Protein AF-A0A1F5VE93-F1 (afdb_monomer)

Radius of gyration: 21.53 Å; Cα contacts (8 Å, |Δi|>4): 284; chains: 1; bounding box: 57×44×55 Å

Nearest PDB structures (foldseek):
  3vdp-assembly2_C  TM=7.267E-01  e=1.144E-17  Caldanaerobacter subterraneus subsp. tengcongensis MB4
  4o6o-assembly1_B  TM=8.632E-01  e=2.784E-15  Caldanaerobacter subterraneus subsp. tengcongensis MB4
  1vdd-assembly1_A  TM=7.487E-01  e=2.450E-15  Deinococcus radiodurans
  4o6p-assembly1_C  TM=7.633E-01  e=3.373E-15  Caldanaerobacter subterraneus subsp. tengcongensis MB4
  3ve5-assembly1_A  TM=7.338E-01  e=9.894E-11  Caldanaerobacter subterraneus subsp. tengcongensis MB4

Solvent-accessible surface area (backbone atoms only — not comparable to full-atom values): 13846 Å² total; per-residue (Å²): 142,79,57,68,67,58,53,57,55,28,58,60,43,38,71,41,90,92,31,47,74,69,51,22,51,51,50,57,59,55,57,68,77,49,54,71,69,54,53,52,50,51,52,53,53,63,75,45,38,76,77,41,40,47,54,16,81,85,27,48,44,72,45,49,48,50,59,94,89,56,98,70,35,61,47,68,42,62,87,59,98,59,99,60,67,67,79,41,54,36,40,70,63,75,39,56,86,35,99,45,40,59,36,29,39,37,36,27,30,36,64,67,57,51,53,55,48,56,74,67,64,82,63,57,49,32,60,33,38,37,72,46,60,49,57,91,84,55,89,85,49,66,30,58,57,43,52,51,49,51,50,51,57,58,62,67,53,68,92,81,64,103,78,62,97,57,78,67,79,56,57,59,44,33,41,35,44,50,54,58,96,42,77,43,24,49,50,35,50,54,50,48,50,63,68,44,44,64,52,25,69,75,68,66,30,45,77,46,65,66,87,58,48,80,62,90,95,59,64,74,89,78,55,52,72,68,41,52,50,37,35,63,76,66,57,129

Foldseek 3Di:
DDDVVLVVQLVVQCPDPPQDSVNSSVVVVVVVVDDPVVVVVVVVCVVCVPVFWDAAPQQRAIDTADDVPDPDDWDQDDPPPDPDDHRGTHGLQLDLPHPADQLEEEEEADNVVVVVVVVVVPHRHHYHYLVHFDDPPDPDRSSVVSLVSNVVSLVVLDDDDPPDPRSNRHRHQEYEYEFDPDPRRVVRLVVSCVVCVVVCVPVVRHYYYPQAEDDPPDDPVPDDPVRHVSCVVPPD

pLDDT: mean 83.33, std 16.44, range [35.28, 97.88]

Mean predicted aligned error: 8.93 Å

Secondary structure (DSSP, 8-state):
---HHHHHHHHHHHTSTT--HHHHHHHHHHHHSS-HHHHHHHHHHHHTHHHHEEE-TTT--EEEPPPTTSS-S-EEPPSSS-SSPTT-EE-TTTSTT-SSEEEEEEEES-HHHHHHHHHHT---EEEEE-SSPPPTT-SS-HHHHHHHHHHHHHHH---S-TT---TT-PPP-EEEEE--SSHHHHHHHHHHHHHHHHHHHHHT-EEEE----PPTT--GGG--HHHHHHHHHT--

Structure (mmCIF, N/CA/C/O backbone):
data_AF-A0A1F5VE93-F1
#
_entry.id   AF-A0A1F5VE93-F1
#
loop_
_atom_site.group_PDB
_atom_site.id
_atom_site.type_symbol
_atom_site.label_atom_id
_atom_site.label_alt_id
_atom_site.label_comp_id
_atom_site.label_asym_id
_atom_site.label_entity_id
_atom_site.label_seq_id
_atom_site.pdbx_PDB_ins_code
_atom_site.Cartn_x
_atom_site.Cartn_y
_atom_site.Cartn_z
_atom_site.occupancy
_atom_site.B_iso_or_equiv
_atom_site.auth_seq_id
_atom_site.auth_comp_id
_atom_site.auth_asym_id
_atom_site.auth_atom_id
_atom_site.pdbx_PDB_model_num
ATOM 1 N N . MET A 1 1 ? -24.899 24.820 17.164 1.00 48.38 1 MET A N 1
ATOM 2 C CA . MET A 1 1 ? -24.540 23.651 17.995 1.00 48.38 1 MET A CA 1
ATOM 3 C C . MET A 1 1 ? -23.178 23.146 17.541 1.00 48.38 1 MET A C 1
ATOM 5 O O . MET A 1 1 ? -23.112 22.360 16.611 1.00 48.38 1 MET A O 1
ATOM 9 N N . SER A 1 2 ? -22.093 23.650 18.122 1.00 55.50 2 SER A N 1
ATOM 10 C CA . SER A 1 2 ? -20.742 23.131 17.879 1.00 55.50 2 SER A CA 1
ATOM 11 C C . SER A 1 2 ? -20.046 23.036 19.228 1.00 55.50 2 SER A C 1
ATOM 13 O O . SER A 1 2 ? -19.401 23.986 19.670 1.00 55.50 2 SER A O 1
ATOM 15 N N . SER A 1 3 ? -20.267 21.933 19.944 1.00 71.25 3 SER A N 1
ATOM 16 C CA . SER A 1 3 ? -19.394 21.620 21.073 1.00 71.25 3 SER A CA 1
ATOM 17 C C . SER A 1 3 ? -17.978 21.433 20.524 1.00 71.25 3 SER A C 1
ATOM 19 O O . SER A 1 3 ? -17.814 20.833 19.459 1.00 71.25 3 SER A O 1
ATOM 21 N N . SER A 1 4 ? -16.963 21.954 21.220 1.00 85.12 4 SER A N 1
ATOM 22 C CA . SER A 1 4 ? -15.551 21.741 20.855 1.00 85.12 4 SER A CA 1
ATOM 23 C C . SER A 1 4 ? -15.267 20.253 20.638 1.00 85.12 4 SER A C 1
ATOM 25 O O . SER A 1 4 ? -14.752 19.869 19.597 1.00 85.12 4 SER A O 1
ATOM 27 N N . PHE A 1 5 ? -15.799 19.413 21.531 1.00 90.75 5 PHE A N 1
ATOM 28 C CA . PHE A 1 5 ? -15.725 17.956 21.453 1.00 90.75 5 PHE A CA 1
ATOM 29 C C . PHE A 1 5 ? -16.149 17.365 20.098 1.00 90.75 5 PHE A C 1
ATOM 31 O O . PHE A 1 5 ? -15.480 16.475 19.577 1.00 90.75 5 PHE A O 1
ATOM 38 N N . PHE A 1 6 ? -17.261 17.834 19.517 1.00 92.50 6 PHE A N 1
ATOM 39 C CA . PHE A 1 6 ? -17.747 17.292 18.246 1.00 92.50 6 PHE A CA 1
ATOM 40 C C . PHE A 1 6 ? -16.775 17.600 17.106 1.00 92.50 6 PHE A C 1
ATOM 42 O O . PHE A 1 6 ? -16.500 16.731 16.281 1.00 92.50 6 PHE A O 1
ATOM 49 N N . ASN A 1 7 ? -16.254 18.826 17.066 1.00 92.56 7 ASN A N 1
ATOM 50 C CA . ASN A 1 7 ? -15.315 19.239 16.030 1.00 92.56 7 ASN A CA 1
ATOM 51 C C . ASN A 1 7 ? -13.971 18.517 16.184 1.00 92.56 7 ASN A C 1
ATOM 53 O O . ASN A 1 7 ? -13.467 18.000 15.192 1.00 92.56 7 ASN A O 1
ATOM 57 N N . ASP A 1 8 ? -13.464 18.378 17.410 1.00 94.25 8 ASP A N 1
ATOM 58 C CA . ASP A 1 8 ? -12.202 17.681 17.681 1.00 94.25 8 ASP A CA 1
ATOM 59 C C . ASP A 1 8 ? -12.269 16.210 17.232 1.00 94.25 8 ASP A C 1
ATOM 61 O O . ASP A 1 8 ? -11.394 15.717 16.515 1.00 94.25 8 ASP A O 1
ATOM 65 N N . LEU A 1 9 ? -13.347 15.500 17.593 1.00 93.38 9 LEU A N 1
ATOM 66 C CA . LEU A 1 9 ? -13.538 14.108 17.177 1.00 93.38 9 LEU A CA 1
ATOM 67 C C . LEU A 1 9 ? -13.719 13.989 15.657 1.00 93.38 9 LEU A C 1
ATOM 69 O O . LEU A 1 9 ? -13.216 13.049 15.038 1.00 93.38 9 LEU A O 1
ATOM 73 N N . LYS A 1 10 ? -14.411 14.951 15.042 1.00 94.38 10 LYS A N 1
ATOM 74 C CA . LYS A 1 10 ? -14.616 14.990 13.594 1.00 94.38 10 LYS A CA 1
ATOM 75 C C . LYS A 1 10 ? -13.292 15.162 12.855 1.00 94.38 10 LYS A C 1
ATOM 77 O O . LYS A 1 10 ? -13.019 14.379 11.951 1.00 94.38 10 LYS A O 1
ATOM 82 N N . GLU A 1 11 ? -12.456 16.110 13.270 1.00 94.50 11 GLU A N 1
ATOM 83 C CA . GLU A 1 11 ? -11.133 16.342 12.678 1.00 94.50 11 GLU A CA 1
ATOM 84 C C . GLU A 1 11 ? -10.224 15.111 12.785 1.00 94.50 11 GLU A C 1
ATOM 86 O O . GLU A 1 11 ? -9.471 14.811 11.857 1.00 94.50 11 GLU A O 1
ATOM 91 N N . LEU A 1 12 ? -10.303 14.354 13.885 1.00 94.12 12 LEU A N 1
ATOM 92 C CA . LEU A 1 12 ? -9.561 13.099 14.022 1.00 94.12 12 LEU A CA 1
ATOM 93 C C . LEU A 1 12 ? -10.057 12.018 13.053 1.00 94.12 12 LEU A C 1
ATOM 95 O O . LEU A 1 12 ? -9.238 11.334 12.439 1.00 94.12 12 LEU A O 1
ATOM 99 N N . LEU A 1 13 ? -11.374 11.871 12.887 1.00 94.25 13 LEU A N 1
ATOM 100 C CA . LEU A 1 13 ? -11.957 10.895 11.961 1.00 94.25 13 LEU A CA 1
ATOM 101 C C . LEU A 1 13 ? -11.709 11.257 10.491 1.00 94.25 13 LEU A C 1
ATOM 103 O O . LEU A 1 13 ? -11.516 10.358 9.676 1.00 94.25 13 LEU A O 1
ATOM 107 N N . GLU A 1 14 ? -11.663 12.547 10.152 1.00 93.88 14 GLU A N 1
ATOM 108 C CA . GLU A 1 14 ? -11.339 13.034 8.801 1.00 93.88 14 GLU A CA 1
ATOM 109 C C . GLU A 1 14 ? -9.912 12.669 8.353 1.00 93.88 14 GLU A C 1
ATOM 111 O O . GLU A 1 14 ? -9.640 12.597 7.157 1.00 93.88 14 GLU A O 1
ATOM 116 N N . LYS A 1 15 ? -8.994 12.374 9.285 1.00 89.12 15 LYS A N 1
ATOM 117 C CA . LYS A 1 15 ? -7.636 11.907 8.945 1.00 89.12 15 LYS A CA 1
ATOM 118 C C . LYS A 1 15 ? -7.607 10.485 8.386 1.00 89.12 15 LYS A C 1
ATOM 120 O O . LYS A 1 15 ? -6.584 10.061 7.849 1.00 89.12 15 LYS A O 1
ATOM 125 N N . LEU A 1 16 ? -8.684 9.717 8.540 1.00 87.12 16 LEU A N 1
ATOM 126 C CA . LEU A 1 16 ? -8.755 8.360 8.015 1.00 87.12 16 LEU A CA 1
ATOM 127 C C . LEU A 1 16 ? -9.022 8.393 6.500 1.00 87.12 16 LEU A C 1
ATOM 129 O O . LEU A 1 16 ? -9.905 9.121 6.037 1.00 87.12 16 LEU A O 1
ATOM 133 N N . PRO A 1 17 ? -8.301 7.584 5.702 1.00 79.81 17 PRO A N 1
ATOM 134 C CA . PRO A 1 17 ? -8.449 7.603 4.252 1.00 79.81 17 PRO A CA 1
ATOM 135 C C . PRO A 1 17 ? -9.880 7.230 3.843 1.00 79.81 17 PRO A C 1
ATOM 137 O O . PRO A 1 17 ? -10.417 6.210 4.271 1.00 79.81 17 PRO A O 1
ATOM 140 N N . GLY A 1 18 ? -10.492 8.059 2.991 1.00 82.25 18 GLY A N 1
ATOM 141 C CA . GLY A 1 18 ? -11.863 7.866 2.506 1.00 82.25 18 GLY A CA 1
ATOM 142 C C . GLY A 1 18 ? -12.961 8.438 3.411 1.00 82.25 18 GLY A C 1
ATOM 143 O O . GLY A 1 18 ? -14.138 8.349 3.054 1.00 82.25 18 GLY A O 1
ATOM 144 N N . ILE A 1 19 ? -12.612 9.057 4.544 1.00 92.69 19 ILE A N 1
ATOM 145 C CA . ILE A 1 19 ? -13.577 9.702 5.442 1.00 92.69 19 ILE A CA 1
ATOM 146 C C . ILE A 1 19 ? -13.544 11.217 5.228 1.00 92.69 19 ILE A C 1
ATOM 148 O O . ILE A 1 19 ? -12.655 11.914 5.693 1.00 92.69 19 ILE A O 1
ATOM 152 N N . GLY A 1 20 ? -14.550 11.738 4.524 1.00 91.56 20 GLY A N 1
ATOM 153 C CA . GLY A 1 20 ? -14.756 13.183 4.402 1.00 91.56 20 GLY A CA 1
ATOM 154 C C . GLY A 1 20 ? -15.568 13.774 5.565 1.00 91.56 20 GLY A C 1
ATOM 155 O O . GLY A 1 20 ? -16.188 13.024 6.327 1.00 91.56 20 GLY A O 1
ATOM 156 N N . PRO A 1 21 ? -15.703 15.113 5.635 1.00 93.56 21 PRO A N 1
ATOM 157 C CA . PRO A 1 21 ? -16.367 15.800 6.746 1.00 93.56 21 PRO A CA 1
ATOM 158 C C . PRO A 1 21 ? -17.790 15.321 7.035 1.00 93.56 21 PRO A C 1
ATOM 160 O O . PRO A 1 21 ? -18.207 15.214 8.186 1.00 93.56 21 PRO A O 1
ATOM 163 N N . ARG A 1 22 ? -18.545 14.991 5.979 1.00 94.56 22 ARG A N 1
ATOM 164 C CA . ARG A 1 22 ? -19.910 14.459 6.105 1.00 94.56 22 ARG A CA 1
ATOM 165 C C . ARG A 1 22 ? -19.928 13.055 6.708 1.00 94.56 22 ARG A C 1
ATOM 167 O O . ARG A 1 22 ? -20.790 12.766 7.531 1.00 94.56 22 ARG A O 1
ATOM 174 N N . GLN A 1 23 ? -18.994 12.191 6.306 1.00 96.44 23 GLN A N 1
ATOM 175 C CA . GLN A 1 23 ? -18.912 10.828 6.838 1.00 96.44 23 GLN A CA 1
ATOM 176 C C . GLN A 1 23 ? -18.414 10.835 8.283 1.00 96.44 23 GLN A C 1
ATOM 178 O O . GLN A 1 23 ? -18.996 10.142 9.109 1.00 96.44 23 GLN A O 1
ATOM 183 N N . ALA A 1 24 ? -17.429 11.678 8.610 1.00 96.06 24 ALA A N 1
ATOM 184 C CA . ALA A 1 24 ? -16.961 11.867 9.982 1.00 96.06 24 ALA A CA 1
ATOM 185 C C . ALA A 1 24 ? -18.113 12.263 10.919 1.00 96.06 24 ALA A C 1
ATOM 187 O O . ALA A 1 24 ? -18.354 11.586 11.915 1.00 96.06 24 ALA A O 1
ATOM 188 N N . SER A 1 25 ? -18.909 13.277 10.552 1.00 94.94 25 SER A N 1
ATOM 189 C CA . SER A 1 25 ? -20.103 13.645 11.324 1.00 94.94 25 SER A CA 1
ATOM 190 C C . SER A 1 25 ? -21.113 12.501 11.438 1.00 94.94 25 SER A C 1
ATOM 192 O O . SER A 1 25 ? -21.678 12.297 12.509 1.00 94.94 25 SER A O 1
ATOM 194 N N . ARG A 1 26 ? -21.326 11.726 10.366 1.00 95.25 26 ARG A N 1
ATOM 195 C CA . ARG A 1 26 ? -22.246 10.578 10.378 1.00 95.25 26 ARG A CA 1
ATOM 196 C C . ARG A 1 26 ? -21.798 9.484 11.347 1.00 95.25 26 ARG A C 1
ATOM 198 O O . ARG A 1 26 ? -22.643 8.921 12.034 1.00 95.25 26 ARG A O 1
ATOM 205 N N . PHE A 1 27 ? -20.495 9.216 11.434 1.00 95.31 27 PHE A N 1
ATOM 206 C CA . PHE A 1 27 ? -19.953 8.270 12.409 1.00 95.31 27 PHE A CA 1
ATOM 207 C C . PHE A 1 27 ? -20.151 8.748 13.844 1.00 95.31 27 PHE A C 1
ATOM 209 O O . PHE A 1 27 ? -20.561 7.951 14.679 1.00 95.31 27 PHE A O 1
ATOM 216 N N . ILE A 1 28 ? -19.938 10.036 14.123 1.00 94.19 28 ILE A N 1
ATOM 217 C CA . ILE A 1 28 ? -20.123 10.581 15.476 1.00 94.19 28 ILE A CA 1
ATOM 218 C C . ILE A 1 28 ? -21.574 10.433 15.935 1.00 94.19 28 ILE A C 1
ATOM 220 O O . ILE A 1 28 ? -21.810 9.978 17.050 1.00 94.19 28 ILE A O 1
ATOM 224 N N . TRP A 1 29 ? -22.543 10.764 15.075 1.00 94.38 29 TRP A N 1
ATOM 225 C CA . TRP A 1 29 ? -23.958 10.586 15.409 1.00 94.38 29 TRP A CA 1
ATOM 226 C C . TRP A 1 29 ? -24.311 9.115 15.636 1.00 94.38 29 TRP A C 1
ATOM 228 O O . TRP A 1 29 ? -24.937 8.805 16.641 1.00 94.38 29 TRP A O 1
ATOM 238 N N . ALA A 1 30 ? -23.833 8.208 14.776 1.00 94.31 30 ALA A N 1
ATOM 239 C CA . ALA A 1 30 ? -24.062 6.772 14.941 1.00 94.31 30 ALA A CA 1
ATOM 240 C C . ALA A 1 30 ? -23.450 6.208 16.240 1.00 94.31 30 ALA A C 1
ATOM 242 O O . ALA A 1 30 ? -24.009 5.299 16.842 1.00 94.31 30 ALA A O 1
ATOM 243 N N . MET A 1 31 ? -22.324 6.756 16.711 1.00 93.00 31 MET A N 1
ATOM 244 C CA . MET A 1 31 ? -21.693 6.335 17.971 1.00 93.00 31 MET A CA 1
ATOM 245 C C . MET A 1 31 ? -22.494 6.729 19.226 1.00 93.00 31 MET A C 1
ATOM 247 O O . MET A 1 31 ? -22.228 6.189 20.307 1.00 93.00 31 MET A O 1
ATOM 251 N N . LEU A 1 32 ? -23.463 7.648 19.119 1.00 91.75 32 LEU A N 1
ATOM 252 C CA . LEU A 1 32 ? -24.386 7.943 20.223 1.00 91.75 32 LEU A CA 1
ATOM 253 C C . LEU A 1 32 ? -25.345 6.779 20.484 1.00 91.75 32 LEU A C 1
ATOM 255 O O . LEU A 1 32 ? -25.695 6.544 21.638 1.00 91.75 32 LEU A O 1
ATOM 259 N N . ASP A 1 33 ? -25.685 6.023 19.439 1.00 94.88 33 ASP A N 1
ATOM 260 C CA . ASP A 1 33 ? -26.592 4.876 19.519 1.00 94.88 33 ASP A CA 1
ATOM 261 C C . ASP A 1 33 ? -25.901 3.606 20.050 1.00 94.88 33 ASP A C 1
ATOM 263 O O . ASP A 1 33 ? -26.567 2.623 20.362 1.00 94.88 33 ASP A O 1
ATOM 267 N N . PHE A 1 34 ? -24.568 3.610 20.170 1.00 93.94 34 PHE A N 1
ATOM 268 C CA . PHE A 1 34 ? -23.806 2.477 20.706 1.00 93.94 34 PHE A CA 1
ATOM 269 C C . PHE A 1 34 ? -23.997 2.359 22.225 1.00 93.94 34 PHE A C 1
ATOM 271 O O . PHE A 1 34 ? -24.169 3.359 22.934 1.00 93.94 34 PHE A O 1
ATOM 278 N N . GLU A 1 35 ? -23.880 1.150 22.768 1.00 96.12 35 GLU A N 1
ATOM 279 C CA . GLU A 1 35 ? -23.861 0.969 24.220 1.00 96.12 35 GLU A CA 1
ATOM 280 C C . GLU A 1 35 ? -22.558 1.523 24.827 1.00 96.12 35 GLU A C 1
ATOM 282 O O . GLU A 1 35 ? -21.497 1.536 24.196 1.00 96.12 35 GLU A O 1
ATOM 287 N N . SER A 1 36 ? -22.584 1.940 26.100 1.00 93.44 36 SER A N 1
ATOM 288 C CA . SER A 1 36 ? -21.372 2.436 26.779 1.00 93.44 36 SER A CA 1
ATOM 289 C C . SER A 1 36 ? -20.232 1.412 26.768 1.00 93.44 36 SER A C 1
ATOM 291 O O . SER A 1 36 ? -19.087 1.778 26.511 1.00 93.44 36 SER A O 1
ATOM 293 N N . LYS A 1 37 ? -20.553 0.120 26.924 1.00 95.06 37 LYS A N 1
ATOM 294 C CA . LYS A 1 37 ? -19.575 -0.976 26.844 1.00 95.06 37 LYS A CA 1
ATOM 295 C C . LYS A 1 37 ? -18.922 -1.086 25.464 1.00 95.06 37 LYS A C 1
ATOM 297 O O . LYS A 1 37 ? -17.736 -1.392 25.368 1.00 95.06 37 LYS A O 1
ATOM 302 N N . GLU A 1 38 ? -19.671 -0.840 24.390 1.00 94.88 38 GLU A N 1
ATOM 303 C CA . GLU A 1 38 ? -19.143 -0.885 23.023 1.00 94.88 38 GLU A CA 1
ATOM 304 C C . GLU A 1 38 ? -18.192 0.281 22.758 1.00 94.88 38 GLU A C 1
ATOM 306 O O . GLU A 1 38 ? -17.116 0.079 22.191 1.00 94.88 38 GLU A O 1
ATOM 311 N N . ARG A 1 39 ? -18.540 1.484 23.233 1.00 93.62 39 ARG A N 1
ATOM 312 C CA . ARG A 1 39 ? -17.660 2.659 23.147 1.00 93.62 39 ARG A CA 1
ATOM 313 C C . ARG A 1 39 ? -16.358 2.458 23.919 1.00 93.62 39 ARG A C 1
ATOM 315 O O . ARG A 1 39 ? -15.288 2.730 23.378 1.00 93.62 39 ARG A O 1
ATOM 322 N N . GLU A 1 40 ? -16.429 1.936 25.141 1.00 94.94 40 GLU A N 1
ATOM 323 C CA . GLU A 1 40 ? -15.249 1.622 25.960 1.00 94.94 40 GLU A CA 1
ATOM 324 C C . GLU A 1 40 ? -14.367 0.549 25.305 1.00 94.94 40 GLU A C 1
ATOM 326 O O . GLU A 1 40 ? -13.139 0.680 25.235 1.00 94.94 40 GLU A O 1
ATOM 331 N N . LYS A 1 41 ? -14.985 -0.497 24.746 1.00 94.62 41 LYS A N 1
ATOM 332 C CA . LYS A 1 41 ? -14.269 -1.535 23.999 1.00 94.62 41 LYS A CA 1
ATOM 333 C C . LYS A 1 41 ? -13.591 -0.972 22.749 1.00 94.62 41 LYS A C 1
ATOM 335 O O . LYS A 1 41 ? -12.436 -1.287 22.486 1.00 94.62 41 LYS A O 1
ATOM 340 N N . MET A 1 42 ? -14.269 -0.121 21.986 1.00 93.44 42 MET A N 1
ATOM 341 C CA . MET A 1 42 ? -13.690 0.514 20.801 1.00 93.44 42 MET A CA 1
ATOM 342 C C . MET A 1 42 ? -12.514 1.429 21.169 1.00 93.44 42 MET A C 1
ATOM 344 O O . MET A 1 42 ? -11.457 1.336 20.547 1.00 93.44 42 MET A O 1
ATOM 348 N N . ALA A 1 43 ? -12.662 2.255 22.209 1.00 94.00 43 ALA A N 1
ATOM 349 C CA . ALA A 1 43 ? -11.595 3.129 22.692 1.00 94.00 43 ALA A CA 1
ATOM 350 C C . ALA A 1 43 ? -10.366 2.329 23.152 1.00 94.00 43 ALA A C 1
ATOM 352 O O . ALA A 1 43 ? -9.245 2.650 22.757 1.00 94.00 43 ALA A O 1
ATOM 353 N N . SER A 1 44 ? -10.576 1.248 23.913 1.00 93.88 44 SER A N 1
ATOM 354 C CA . SER A 1 44 ? -9.484 0.378 24.372 1.00 93.88 44 SER A CA 1
ATOM 355 C C . SER A 1 44 ? -8.792 -0.383 23.236 1.00 93.88 44 SER A C 1
ATOM 357 O O . SER A 1 44 ? -7.580 -0.588 23.289 1.00 93.88 44 SER A O 1
ATOM 359 N N . LEU A 1 45 ? -9.509 -0.781 22.182 1.00 92.00 45 LEU A N 1
ATOM 360 C CA . LEU A 1 45 ? -8.889 -1.403 21.005 1.00 92.00 45 LEU A CA 1
ATOM 361 C C . LEU A 1 45 ? -8.026 -0.408 20.221 1.00 92.00 45 LEU A C 1
ATOM 363 O O . LEU A 1 45 ? -6.935 -0.764 19.782 1.00 92.00 45 LEU A O 1
ATOM 367 N N . ILE A 1 46 ? -8.486 0.838 20.076 1.00 92.00 46 ILE A N 1
ATOM 368 C CA . ILE A 1 46 ? -7.721 1.895 19.403 1.00 92.00 46 ILE A CA 1
ATOM 369 C C . ILE A 1 46 ? -6.476 2.269 20.219 1.00 92.00 46 ILE A C 1
ATOM 371 O O . ILE A 1 46 ? -5.397 2.403 19.645 1.00 92.00 46 ILE A O 1
ATOM 375 N N . SER A 1 47 ? -6.585 2.385 21.548 1.00 91.38 47 SER A N 1
ATOM 376 C CA . SER A 1 47 ? -5.440 2.734 22.404 1.00 91.38 47 SER A CA 1
ATOM 377 C C . SER A 1 47 ? -4.359 1.651 22.443 1.00 91.38 47 SER A C 1
ATOM 379 O O . SER A 1 47 ? -3.199 1.957 22.694 1.00 91.38 47 SER A O 1
ATOM 381 N N . ASN A 1 48 ? -4.729 0.392 22.195 1.00 87.19 48 ASN A N 1
ATOM 382 C CA . ASN A 1 48 ? -3.821 -0.757 22.195 1.00 87.19 48 ASN A CA 1
ATOM 383 C C . ASN A 1 48 ? -3.432 -1.209 20.775 1.00 87.19 48 ASN A C 1
ATOM 385 O O . ASN A 1 48 ? -3.036 -2.353 20.575 1.00 87.19 48 ASN A O 1
ATOM 389 N N . LEU A 1 49 ? -3.544 -0.347 19.759 1.00 86.06 49 LEU A N 1
ATOM 390 C CA . LEU A 1 49 ? -3.246 -0.749 18.381 1.00 86.06 49 LEU A CA 1
ATOM 391 C C . LEU A 1 49 ? -1.774 -1.163 18.203 1.00 86.06 49 LEU A C 1
ATOM 393 O O . LEU A 1 49 ? -1.496 -2.201 17.605 1.00 86.06 49 LEU A O 1
ATOM 397 N N . ASP A 1 50 ? -0.846 -0.389 18.770 1.00 81.69 50 ASP A N 1
ATOM 398 C CA . ASP A 1 50 ? 0.602 -0.586 18.606 1.00 81.69 50 ASP A CA 1
ATOM 399 C C . ASP A 1 50 ? 1.135 -1.837 19.323 1.00 81.69 50 ASP A C 1
ATOM 401 O O . ASP A 1 50 ? 2.200 -2.348 18.974 1.00 81.69 50 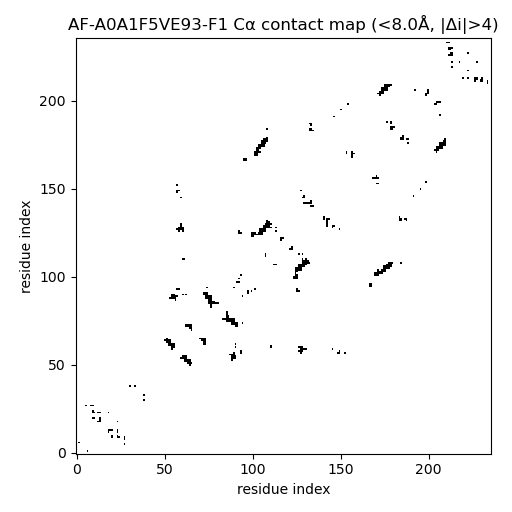ASP A O 1
ATOM 405 N N . SER A 1 51 ? 0.401 -2.366 20.310 1.00 81.12 51 SER A N 1
ATOM 406 C CA . SER A 1 51 ? 0.777 -3.615 20.984 1.00 81.12 51 SER A CA 1
ATOM 407 C C . SER A 1 51 ? 0.431 -4.855 20.157 1.00 81.12 51 SER A C 1
ATOM 409 O O . SER A 1 51 ? 1.056 -5.902 20.340 1.00 81.12 51 SER A O 1
ATOM 411 N N . HIS A 1 52 ? -0.524 -4.735 19.229 1.00 82.00 52 HIS A N 1
ATOM 412 C CA . HIS A 1 52 ? -1.051 -5.849 18.439 1.00 82.00 52 HIS A CA 1
ATOM 413 C C . HIS A 1 52 ? -0.742 -5.762 16.946 1.00 82.00 52 HIS A C 1
ATOM 415 O O . HIS A 1 52 ? -0.761 -6.789 16.270 1.00 82.00 52 HIS A O 1
ATOM 421 N N . LEU A 1 53 ? -0.487 -4.572 16.407 1.00 85.94 53 LEU A N 1
ATOM 422 C CA . LEU A 1 53 ? -0.196 -4.347 14.996 1.00 85.94 53 LEU A CA 1
ATOM 423 C C . LEU A 1 53 ? 1.098 -3.561 14.851 1.00 85.94 53 LEU A C 1
ATOM 425 O O . LEU A 1 53 ? 1.333 -2.562 15.519 1.00 85.94 53 LEU A O 1
ATOM 429 N N . THR A 1 54 ? 1.927 -3.987 13.908 1.00 88.81 54 THR A N 1
ATOM 430 C CA . THR A 1 54 ? 3.163 -3.290 13.566 1.00 88.81 54 THR A CA 1
ATOM 431 C C . THR A 1 54 ? 3.369 -3.272 12.058 1.00 88.81 54 THR A C 1
ATOM 433 O O . THR A 1 54 ? 2.669 -3.954 11.302 1.00 88.81 54 THR A O 1
ATOM 436 N N . ARG A 1 55 ? 4.331 -2.472 11.595 1.00 89.50 55 ARG A N 1
ATOM 437 C CA . ARG A 1 55 ? 4.725 -2.411 10.185 1.00 89.50 55 ARG A CA 1
ATOM 438 C C . ARG A 1 55 ? 6.124 -2.963 9.997 1.00 89.50 55 ARG A C 1
ATOM 440 O O . ARG A 1 55 ? 7.030 -2.700 10.779 1.00 89.50 55 ARG A O 1
ATOM 447 N N . CYS A 1 56 ? 6.312 -3.695 8.905 1.00 90.38 56 CYS A N 1
ATOM 448 C CA . CYS A 1 56 ? 7.624 -4.202 8.536 1.00 90.38 56 CYS A CA 1
ATOM 449 C C . CYS A 1 56 ? 8.561 -3.043 8.192 1.00 90.38 56 CYS A C 1
ATOM 451 O O . CYS A 1 56 ? 8.230 -2.217 7.344 1.00 90.38 56 CYS A O 1
ATOM 453 N N . VAL A 1 57 ? 9.760 -3.033 8.771 1.00 87.12 57 VAL A N 1
ATOM 454 C CA . VAL A 1 57 ? 10.763 -1.990 8.488 1.00 87.12 57 VAL A CA 1
ATOM 455 C C . VAL A 1 57 ? 11.269 -2.017 7.037 1.00 87.12 57 VAL A C 1
ATOM 457 O O . VAL A 1 57 ? 11.685 -0.986 6.516 1.00 87.12 57 VAL A O 1
ATOM 460 N N . GLU A 1 58 ? 11.181 -3.165 6.361 1.00 86.62 58 GLU A N 1
ATOM 461 C CA . GLU A 1 58 ? 11.661 -3.329 4.982 1.00 86.62 58 GLU A CA 1
ATOM 462 C C . GLU A 1 58 ? 10.605 -3.059 3.912 1.00 86.62 58 GLU A C 1
ATOM 464 O O . GLU A 1 58 ? 10.873 -2.362 2.938 1.00 86.62 58 GLU A O 1
ATOM 469 N N . CYS A 1 59 ? 9.408 -3.633 4.063 1.00 92.50 59 CYS A N 1
ATOM 470 C CA . CYS A 1 59 ? 8.359 -3.546 3.045 1.00 92.50 59 CYS A CA 1
ATOM 471 C C . CYS A 1 59 ? 7.150 -2.712 3.460 1.00 92.50 59 CYS A C 1
ATOM 473 O O . CYS A 1 59 ? 6.202 -2.630 2.688 1.00 92.50 59 CYS A O 1
ATOM 475 N N . PHE A 1 60 ? 7.134 -2.153 4.672 1.00 94.00 60 PHE A N 1
ATOM 476 C CA . PHE A 1 60 ? 6.033 -1.361 5.240 1.00 94.00 60 PHE A CA 1
ATOM 477 C C . PHE A 1 60 ? 4.673 -2.056 5.361 1.00 94.00 60 PHE A C 1
ATOM 479 O O . PHE A 1 60 ? 3.729 -1.426 5.835 1.00 94.00 60 PHE A O 1
ATOM 486 N N . ARG A 1 61 ? 4.577 -3.347 5.020 1.00 92.62 61 ARG A N 1
ATOM 487 C CA . ARG A 1 61 ? 3.382 -4.162 5.254 1.00 92.62 61 ARG A CA 1
ATOM 488 C C . ARG A 1 61 ? 2.998 -4.124 6.731 1.00 92.62 61 ARG A C 1
ATOM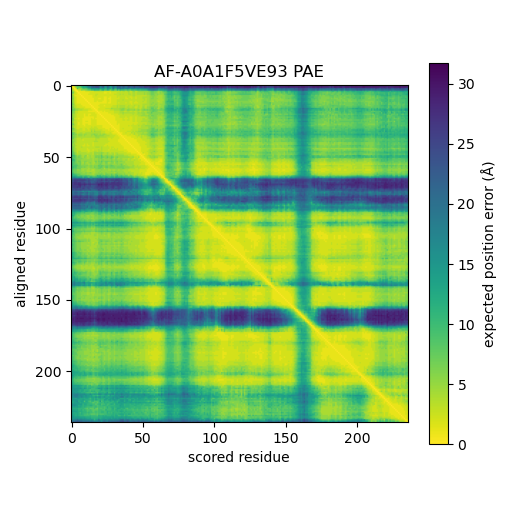 490 O O . ARG A 1 61 ? 3.853 -4.391 7.580 1.00 92.62 61 ARG A O 1
ATOM 497 N N . ALA A 1 62 ? 1.727 -3.872 7.014 1.00 90.00 62 ALA A N 1
ATOM 498 C CA . ALA A 1 62 ? 1.140 -4.026 8.336 1.00 90.00 62 ALA A CA 1
ATOM 499 C C . ALA A 1 62 ? 0.834 -5.504 8.631 1.00 90.00 62 ALA A C 1
ATOM 501 O O . ALA A 1 62 ? 0.330 -6.243 7.779 1.00 90.00 62 ALA A O 1
ATOM 502 N N . PHE A 1 63 ? 1.154 -5.959 9.838 1.00 87.38 63 PHE A N 1
ATOM 503 C CA . PHE A 1 63 ? 0.850 -7.313 10.295 1.00 87.38 63 PHE A CA 1
ATOM 504 C C . PHE A 1 63 ? 0.718 -7.365 11.819 1.00 87.38 63 PHE A C 1
ATOM 506 O O . PHE A 1 63 ? 1.210 -6.485 12.524 1.00 87.38 63 PHE A O 1
ATOM 513 N N . GLY A 1 64 ? 0.040 -8.401 12.315 1.00 83.19 64 GLY A N 1
ATOM 514 C CA . GLY A 1 64 ? -0.118 -8.620 13.751 1.00 83.19 64 GLY A CA 1
ATOM 515 C C . GLY A 1 64 ? 1.187 -9.017 14.431 1.00 83.19 64 GLY A C 1
ATOM 516 O O . GLY A 1 64 ? 1.959 -9.784 13.866 1.00 83.19 64 GLY A O 1
ATOM 517 N N . THR A 1 65 ? 1.440 -8.528 15.636 1.00 71.88 65 THR A N 1
ATOM 518 C CA . THR A 1 65 ? 2.499 -9.043 16.512 1.00 71.88 65 THR A CA 1
ATOM 519 C C . THR A 1 65 ? 1.971 -10.275 17.251 1.00 71.88 65 THR A C 1
ATOM 521 O O . THR A 1 65 ? 0.826 -10.308 17.703 1.00 71.88 65 THR A O 1
ATOM 524 N N . ALA A 1 66 ? 2.764 -11.346 17.318 1.00 59.41 66 ALA A N 1
ATOM 525 C CA . ALA A 1 66 ? 2.343 -12.578 17.981 1.00 59.41 66 ALA A CA 1
ATOM 526 C C . ALA A 1 66 ? 2.157 -12.330 19.474 1.00 59.41 66 ALA A C 1
ATOM 528 O O . ALA A 1 66 ? 3.065 -11.847 20.147 1.00 59.41 66 ALA A O 1
ATOM 529 N N . THR A 1 67 ? 1.010 -12.738 20.007 1.00 45.25 67 THR A N 1
ATOM 530 C CA . THR A 1 67 ? 0.898 -13.054 21.429 1.00 45.25 67 THR A CA 1
ATOM 531 C C . THR A 1 67 ? 1.895 -14.165 21.790 1.00 45.25 67 THR A C 1
ATOM 533 O O . THR A 1 67 ? 2.130 -15.058 20.964 1.00 45.25 67 THR A O 1
ATOM 536 N N . PRO A 1 68 ? 2.462 -14.175 23.012 1.00 39.41 68 PRO A N 1
ATOM 537 C CA . PRO A 1 68 ? 3.268 -15.297 23.485 1.00 39.41 68 PRO A CA 1
ATOM 538 C C . PRO A 1 68 ? 2.422 -16.582 23.423 1.00 39.41 68 PRO A C 1
ATOM 540 O O . PRO A 1 68 ? 1.449 -16.709 24.160 1.00 39.41 68 PRO A O 1
ATOM 543 N N . GLY A 1 69 ? 2.744 -17.509 22.513 1.00 46.28 69 GLY A N 1
ATOM 544 C CA . GLY A 1 69 ? 2.087 -18.824 22.416 1.00 46.28 69 GLY A CA 1
ATOM 545 C C . GLY A 1 69 ? 1.233 -19.108 21.170 1.00 46.28 69 GLY A C 1
ATOM 546 O O . GLY A 1 69 ? 0.750 -20.228 21.040 1.00 46.28 69 GLY A O 1
ATOM 547 N N . SER A 1 70 ? 1.075 -18.175 20.223 1.00 43.12 70 SER A N 1
ATOM 548 C CA . SER A 1 70 ? 0.486 -18.481 18.905 1.00 43.12 70 SER A CA 1
ATOM 549 C C . SER A 1 70 ? 1.575 -18.617 17.837 1.00 43.12 70 SER A C 1
ATOM 551 O O . SER A 1 70 ? 2.575 -17.898 17.841 1.00 43.12 70 SER A O 1
ATOM 553 N N . SER A 1 71 ? 1.424 -19.580 16.927 1.00 42.88 71 SER A N 1
ATOM 554 C CA . SER A 1 71 ? 2.379 -19.913 15.865 1.00 42.88 71 SER A CA 1
ATOM 555 C C . SER A 1 71 ? 2.448 -18.817 14.780 1.00 42.88 71 SER A C 1
ATOM 557 O O . SER A 1 71 ? 1.998 -18.998 13.655 1.00 42.88 71 SER A O 1
ATOM 559 N N . LYS A 1 72 ? 3.110 -17.707 15.147 1.00 50.00 72 LYS A N 1
ATOM 560 C CA . LYS A 1 72 ? 3.549 -16.519 14.380 1.00 50.00 72 LYS A CA 1
ATOM 561 C C . LYS A 1 72 ? 2.447 -15.536 13.948 1.00 50.00 72 LYS A C 1
ATOM 563 O O . LYS A 1 72 ? 1.568 -15.879 13.164 1.00 50.00 72 LYS A O 1
ATOM 568 N N . PRO A 1 73 ? 2.631 -14.242 14.274 1.00 53.06 73 PRO A N 1
ATOM 569 C CA . PRO A 1 73 ? 3.116 -13.326 13.243 1.00 53.06 73 PRO A CA 1
ATOM 570 C C . PRO A 1 73 ? 4.209 -12.343 13.732 1.00 53.06 73 PRO A C 1
ATOM 572 O O . PRO A 1 73 ? 4.154 -11.769 14.814 1.00 53.06 73 PRO A O 1
ATOM 575 N N . GLY A 1 74 ? 5.249 -12.185 12.904 1.00 53.03 74 GLY A N 1
ATOM 576 C CA . GLY A 1 74 ? 6.448 -11.376 13.173 1.00 53.03 74 GLY A CA 1
ATOM 577 C C . GLY A 1 74 ? 7.679 -12.193 13.563 1.00 53.03 74 GLY A C 1
ATOM 578 O O . GLY A 1 74 ? 7.594 -13.112 14.369 1.00 53.03 74 GLY A O 1
ATOM 579 N N . PHE A 1 75 ? 8.826 -11.893 12.950 1.00 56.78 75 PHE A N 1
ATOM 580 C CA . PHE A 1 75 ? 10.130 -12.385 13.410 1.00 56.78 75 PHE A CA 1
ATOM 581 C C . PHE A 1 75 ? 10.895 -11.206 13.971 1.00 56.78 75 PHE A C 1
ATOM 583 O O . PHE A 1 75 ? 11.177 -10.247 13.249 1.00 56.78 75 PHE A O 1
ATOM 590 N N . GLU A 1 76 ? 11.193 -11.285 15.260 1.00 57.28 76 GLU A N 1
ATOM 591 C CA . GLU A 1 76 ? 12.141 -10.391 15.896 1.00 57.28 76 GLU A CA 1
ATOM 592 C C . GLU A 1 76 ? 13.545 -10.866 15.522 1.00 57.28 76 GLU A C 1
ATOM 594 O O . GLU A 1 76 ? 13.903 -12.035 15.700 1.00 57.28 76 GLU A O 1
ATOM 599 N N . THR A 1 77 ? 14.330 -9.979 14.918 1.00 54.75 77 THR A N 1
ATOM 600 C CA . THR A 1 77 ? 15.679 -10.320 14.466 1.00 54.75 77 THR A CA 1
ATOM 601 C C . THR A 1 77 ? 16.540 -10.696 15.672 1.00 54.75 77 THR A C 1
ATOM 603 O O . THR A 1 77 ? 16.761 -9.878 16.566 1.00 54.75 77 THR A O 1
ATOM 606 N N . SER A 1 78 ? 17.032 -11.937 15.701 1.00 47.59 78 SER A N 1
ATOM 607 C CA . SER A 1 78 ? 17.894 -12.454 16.771 1.00 47.59 78 SER A CA 1
ATOM 608 C C . SER A 1 78 ? 19.121 -11.563 17.008 1.00 47.59 78 SER A C 1
ATOM 610 O O . SER A 1 78 ? 19.712 -11.106 16.035 1.00 47.59 78 SER A O 1
ATOM 612 N N . LYS A 1 79 ? 19.571 -11.425 18.269 1.00 43.41 79 LYS A N 1
ATOM 613 C CA . LYS A 1 79 ? 20.785 -10.698 18.736 1.00 43.41 79 LYS A CA 1
ATOM 614 C C . LYS A 1 79 ? 22.128 -11.093 18.071 1.00 43.41 79 LYS A C 1
ATOM 616 O O . LYS A 1 79 ? 23.180 -10.632 18.504 1.00 43.41 79 LYS A O 1
ATOM 621 N N . LYS A 1 80 ? 22.130 -11.960 17.054 1.00 40.41 80 LYS A N 1
ATOM 622 C CA . LYS A 1 80 ? 23.325 -12.272 16.256 1.00 40.41 80 LYS A CA 1
ATOM 623 C C . LYS A 1 80 ? 23.629 -11.107 15.302 1.00 40.41 80 LYS A C 1
ATOM 625 O O . LYS A 1 80 ? 22.687 -10.485 14.820 1.00 40.41 80 LYS A O 1
ATOM 630 N N . PRO A 1 81 ? 24.905 -10.835 14.980 1.00 40.16 81 PRO A N 1
ATOM 631 C CA . PRO A 1 81 ? 25.248 -9.834 13.979 1.00 40.16 81 PRO A CA 1
ATOM 632 C C . PRO A 1 81 ? 24.718 -10.306 12.618 1.00 40.16 81 PRO A C 1
ATOM 634 O O . PRO A 1 81 ? 25.209 -11.277 12.043 1.00 40.16 81 PRO A O 1
ATOM 637 N N . GLY A 1 82 ? 23.655 -9.659 12.151 1.00 51.78 82 GLY A N 1
ATOM 638 C CA . GLY A 1 82 ? 23.012 -9.884 10.861 1.00 51.78 82 GLY A CA 1
ATOM 639 C C . GLY A 1 82 ? 22.675 -8.549 10.198 1.00 51.78 82 GLY A C 1
ATOM 640 O O . GLY A 1 82 ? 22.949 -7.489 10.750 1.00 51.78 82 GLY A O 1
ATOM 641 N N . PHE A 1 83 ? 22.077 -8.600 9.007 1.00 53.03 83 PHE A N 1
ATOM 642 C CA . PHE A 1 83 ? 21.801 -7.429 8.159 1.00 53.03 83 PHE A CA 1
ATOM 643 C C . PHE A 1 83 ? 20.844 -6.388 8.782 1.00 53.03 83 PHE A C 1
ATOM 645 O O . PHE A 1 83 ? 20.866 -5.216 8.412 1.00 53.03 83 PHE A O 1
ATOM 652 N N . PHE A 1 84 ? 20.010 -6.799 9.741 1.00 54.47 84 PHE A N 1
ATOM 653 C CA . PHE A 1 84 ? 19.072 -5.923 10.443 1.00 54.47 84 PHE A CA 1
ATOM 654 C C . PHE A 1 84 ? 19.589 -5.543 11.836 1.00 54.47 84 PHE A C 1
ATOM 656 O O . PHE A 1 84 ? 20.195 -6.392 12.496 1.00 54.47 84 PHE A O 1
ATOM 663 N N . PRO A 1 85 ? 19.314 -4.315 12.322 1.00 54.88 85 PRO A N 1
ATOM 664 C CA . PRO A 1 85 ? 19.588 -3.957 13.709 1.00 54.88 85 PRO A CA 1
ATOM 665 C C . PRO A 1 85 ? 18.874 -4.936 14.659 1.00 54.88 85 PRO A C 1
ATOM 667 O O . PRO A 1 85 ? 17.733 -5.311 14.381 1.00 54.88 85 PRO A O 1
ATOM 670 N N . PRO A 1 86 ? 19.500 -5.350 15.773 1.00 53.47 86 PRO A N 1
ATOM 671 C CA . PRO A 1 86 ? 18.849 -6.221 16.750 1.00 53.47 86 PRO A CA 1
ATOM 672 C C . PRO A 1 86 ? 17.598 -5.541 17.335 1.00 53.47 86 PRO A C 1
ATOM 674 O O . PRO A 1 86 ? 17.628 -4.350 17.633 1.00 53.47 86 PRO A O 1
ATOM 677 N N . GLY A 1 87 ? 16.509 -6.301 17.510 1.00 60.28 87 GLY A N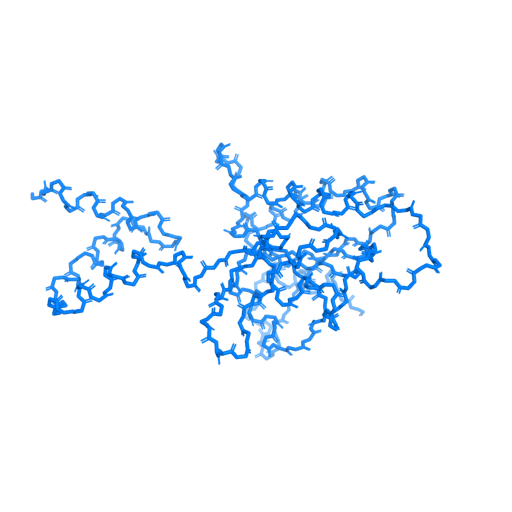 1
ATOM 678 C CA . GLY A 1 87 ? 15.227 -5.788 18.024 1.00 60.28 87 GLY A CA 1
ATOM 679 C C . GLY A 1 87 ? 14.282 -5.196 16.969 1.00 60.28 87 GLY A C 1
ATOM 680 O O . GLY A 1 87 ? 13.324 -4.512 17.318 1.00 60.28 87 GLY A O 1
ATOM 681 N N . VAL A 1 88 ? 14.531 -5.433 15.675 1.00 68.38 88 VAL A N 1
ATOM 682 C CA . VAL A 1 88 ? 13.650 -4.968 14.594 1.00 68.38 88 VAL A CA 1
ATOM 683 C C . VAL A 1 88 ? 12.654 -6.055 14.191 1.00 68.38 88 VAL A C 1
ATOM 685 O O . VAL A 1 88 ? 12.998 -7.231 14.050 1.00 68.38 88 VAL A O 1
ATOM 688 N N . ILE A 1 89 ? 11.403 -5.647 13.968 1.00 76.12 89 ILE A N 1
ATOM 689 C CA . ILE A 1 89 ? 10.307 -6.539 13.591 1.00 76.12 89 ILE A CA 1
ATOM 690 C C . ILE A 1 89 ? 10.158 -6.568 12.060 1.00 76.12 89 ILE A C 1
ATOM 692 O O . ILE A 1 89 ? 9.878 -5.556 11.407 1.00 76.12 89 ILE A O 1
ATOM 696 N N . ILE A 1 90 ? 10.330 -7.755 11.471 1.00 84.25 90 ILE A N 1
ATOM 697 C CA . ILE A 1 90 ? 10.134 -7.998 10.034 1.00 84.25 90 ILE A CA 1
ATOM 698 C C . ILE A 1 90 ? 8.977 -8.966 9.778 1.00 84.25 90 ILE A C 1
ATOM 700 O O . ILE A 1 90 ? 8.694 -9.872 10.569 1.00 84.25 90 ILE A O 1
ATOM 704 N N . CYS A 1 91 ? 8.291 -8.777 8.648 1.00 88.56 91 CYS A N 1
ATOM 705 C CA . CYS A 1 91 ? 7.163 -9.628 8.283 1.00 88.56 91 CYS A CA 1
ATOM 706 C C . CYS A 1 91 ? 7.630 -11.009 7.780 1.00 88.56 91 CYS A C 1
ATOM 708 O O . CYS A 1 91 ? 8.754 -11.129 7.285 1.00 88.56 91 CYS A O 1
ATOM 710 N N . PRO A 1 92 ? 6.757 -12.036 7.804 1.00 85.88 92 PRO A N 1
ATOM 711 C CA . PRO A 1 92 ? 7.072 -13.381 7.309 1.00 85.88 92 PRO A CA 1
ATOM 712 C C . PRO A 1 92 ? 7.573 -13.452 5.863 1.00 85.88 92 PRO A C 1
ATOM 714 O O . PRO A 1 92 ? 8.276 -14.389 5.504 1.00 85.88 92 PRO A O 1
ATOM 717 N N . PHE A 1 93 ? 7.232 -12.469 5.027 1.00 89.62 93 PHE A N 1
ATOM 718 C CA . PHE A 1 93 ? 7.653 -12.451 3.625 1.00 89.62 93 PHE A CA 1
ATOM 719 C C . PHE A 1 93 ? 9.098 -11.976 3.466 1.00 89.62 93 PHE A C 1
ATOM 721 O O . PHE A 1 93 ? 9.848 -12.556 2.688 1.00 89.62 93 PHE A O 1
ATOM 728 N N . CYS A 1 94 ? 9.500 -1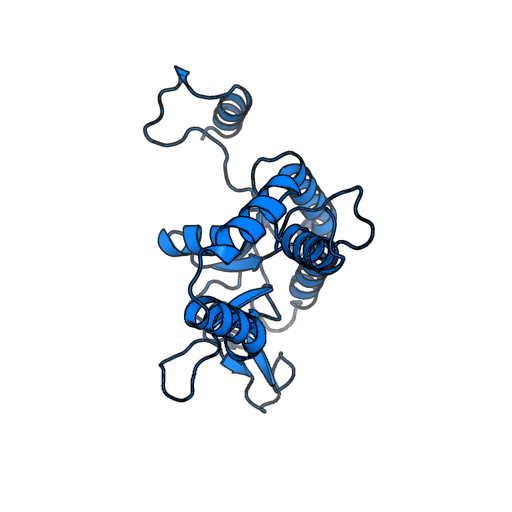0.967 4.243 1.00 87.94 94 CYS A N 1
ATOM 729 C CA . CYS A 1 94 ? 10.843 -10.386 4.194 1.00 87.94 94 CYS A CA 1
ATOM 730 C C . CYS A 1 94 ? 11.872 -11.158 5.027 1.00 87.94 94 CYS A C 1
ATOM 732 O O . CYS A 1 94 ? 13.039 -10.780 5.038 1.00 87.94 94 CYS A O 1
ATOM 734 N N . GLN A 1 95 ? 11.464 -12.208 5.743 1.00 84.50 95 GLN A N 1
ATOM 735 C CA . GLN A 1 95 ? 12.403 -13.037 6.489 1.00 84.50 95 GLN A CA 1
ATOM 736 C C . GLN A 1 95 ? 13.441 -13.668 5.542 1.00 84.50 95 GLN A C 1
ATOM 738 O O . GLN A 1 95 ? 13.055 -14.208 4.506 1.00 84.50 95 GLN A O 1
ATOM 743 N N . PRO A 1 96 ? 14.738 -13.665 5.905 1.00 75.94 96 PRO A N 1
ATOM 744 C CA . PRO A 1 96 ? 15.795 -14.325 5.134 1.00 75.94 96 PRO A CA 1
ATOM 745 C C . PRO A 1 96 ? 15.553 -15.797 4.791 1.00 75.94 96 PRO A C 1
ATOM 747 O O . PRO A 1 96 ? 16.043 -16.294 3.787 1.00 75.94 96 PRO A O 1
ATOM 750 N N . ASN A 1 97 ? 14.832 -16.513 5.653 1.00 75.38 97 ASN A N 1
ATOM 751 C CA . ASN A 1 97 ? 14.508 -17.930 5.497 1.00 75.38 97 ASN A CA 1
ATOM 752 C C . ASN A 1 97 ? 13.109 -18.160 4.904 1.00 75.38 97 ASN A C 1
ATOM 754 O O . ASN A 1 97 ? 12.589 -19.273 4.991 1.00 75.38 97 ASN A O 1
ATOM 758 N N . SER A 1 98 ? 12.471 -17.126 4.348 1.00 82.81 98 SER A N 1
ATOM 759 C CA . SER A 1 98 ? 11.198 -17.297 3.658 1.00 82.81 98 SER A CA 1
ATOM 760 C C . SER A 1 98 ? 11.409 -18.051 2.340 1.00 82.81 98 SER A C 1
ATOM 762 O O . SER A 1 98 ? 12.427 -17.901 1.671 1.00 82.81 98 SER A O 1
ATOM 764 N N . SER A 1 99 ? 10.423 -18.849 1.927 1.00 87.00 99 SER A N 1
ATOM 765 C CA . SER A 1 99 ? 10.416 -19.536 0.624 1.00 87.00 99 SER A CA 1
ATOM 766 C C . SER A 1 99 ? 10.082 -18.599 -0.550 1.00 87.00 99 SER A C 1
ATOM 768 O O . SER A 1 99 ? 9.693 -19.056 -1.629 1.00 87.00 99 SER A O 1
ATOM 770 N N . ARG A 1 100 ? 10.140 -17.282 -0.320 1.00 90.06 100 ARG A N 1
ATOM 771 C CA . ARG A 1 100 ? 9.775 -16.253 -1.292 1.00 90.06 100 ARG A CA 1
ATOM 772 C C . ARG A 1 100 ? 10.953 -15.933 -2.194 1.00 90.06 100 ARG A C 1
ATOM 774 O O . ARG A 1 100 ? 12.113 -16.016 -1.802 1.00 90.06 100 ARG A O 1
ATOM 781 N N . ASP A 1 101 ? 10.630 -15.515 -3.406 1.00 91.06 101 ASP A N 1
ATOM 782 C CA . ASP A 1 101 ? 11.604 -15.040 -4.373 1.00 91.06 101 ASP A CA 1
ATOM 783 C C . ASP A 1 101 ? 11.985 -13.583 -4.064 1.00 91.06 101 ASP A C 1
ATOM 785 O O . ASP A 1 101 ? 11.312 -12.637 -4.478 1.00 91.06 101 ASP A O 1
ATOM 789 N N . HIS A 1 102 ? 13.081 -13.394 -3.325 1.00 89.06 102 HIS A N 1
ATOM 790 C CA . HIS A 1 102 ? 13.622 -12.064 -3.008 1.00 89.06 102 HIS A CA 1
ATOM 791 C C . HIS A 1 102 ? 14.208 -11.342 -4.232 1.00 89.06 102 HIS A C 1
ATOM 793 O O . HIS A 1 102 ? 14.509 -10.154 -4.145 1.00 89.06 102 HIS A O 1
ATOM 799 N N . SER A 1 103 ? 14.323 -12.010 -5.390 1.00 90.06 103 SER A N 1
ATOM 800 C CA . SER A 1 103 ? 14.746 -11.357 -6.634 1.00 90.06 103 SER A CA 1
ATOM 801 C C . SER A 1 103 ? 13.638 -10.516 -7.283 1.00 90.06 103 SER A C 1
ATOM 803 O O . SER A 1 103 ? 13.927 -9.731 -8.190 1.00 90.06 103 SER A O 1
ATOM 805 N N . LYS A 1 104 ? 12.384 -10.644 -6.824 1.00 93.62 104 LYS A N 1
ATOM 806 C CA . LYS A 1 104 ? 11.224 -9.921 -7.362 1.00 93.62 104 LYS A CA 1
ATOM 807 C C . LYS A 1 104 ? 10.549 -9.097 -6.281 1.00 93.62 104 LYS A C 1
ATOM 809 O O . LYS A 1 104 ? 10.112 -9.640 -5.265 1.00 93.62 104 LYS A O 1
ATOM 814 N N . ILE A 1 105 ? 10.425 -7.795 -6.521 1.00 95.38 105 ILE A N 1
ATOM 815 C CA . ILE A 1 105 ? 9.756 -6.861 -5.613 1.00 95.38 105 ILE A CA 1
ATOM 816 C C . ILE A 1 105 ? 8.513 -6.304 -6.295 1.00 95.38 105 ILE A C 1
ATOM 818 O O . ILE A 1 105 ? 8.618 -5.625 -7.311 1.00 95.38 105 ILE A O 1
ATOM 822 N N . MET A 1 106 ? 7.341 -6.537 -5.710 1.00 97.19 106 MET A N 1
ATOM 823 C CA . MET A 1 106 ? 6.090 -5.943 -6.166 1.00 97.19 106 MET A CA 1
ATOM 824 C C . MET A 1 106 ? 5.730 -4.737 -5.302 1.00 97.19 106 MET A C 1
ATOM 826 O O . MET A 1 106 ? 5.498 -4.862 -4.097 1.00 97.19 106 MET A O 1
ATOM 830 N N . VAL A 1 107 ? 5.690 -3.565 -5.923 1.00 97.88 107 VAL A N 1
ATOM 831 C CA . VAL A 1 107 ? 5.321 -2.302 -5.289 1.00 97.88 107 VAL A CA 1
ATOM 832 C C . VAL A 1 107 ? 3.811 -2.134 -5.372 1.00 97.88 107 VAL A C 1
ATOM 834 O O . VAL A 1 107 ? 3.265 -2.061 -6.468 1.00 97.88 107 VAL A O 1
ATOM 837 N N . VAL A 1 108 ? 3.151 -2.058 -4.220 1.00 97.00 108 VAL A N 1
ATOM 838 C CA . VAL A 1 108 ? 1.692 -1.938 -4.099 1.00 97.00 108 VAL A CA 1
ATOM 839 C C . VAL A 1 108 ? 1.307 -0.663 -3.360 1.00 97.00 108 VAL A C 1
ATOM 841 O O . VAL A 1 108 ? 2.066 -0.141 -2.537 1.00 97.00 108 VAL A O 1
ATOM 844 N N . GLU A 1 109 ? 0.101 -0.173 -3.630 1.00 94.69 109 GLU A N 1
ATOM 845 C CA . GLU A 1 109 ? -0.409 1.048 -3.011 1.00 94.69 109 GLU A CA 1
ATOM 846 C C . GLU A 1 109 ? -0.828 0.802 -1.558 1.00 94.69 109 GLU A C 1
ATOM 848 O O . GLU A 1 109 ? -0.376 1.520 -0.668 1.00 94.69 109 GLU A O 1
ATOM 853 N N . ARG A 1 110 ? -1.638 -0.230 -1.289 1.00 94.19 110 ARG A N 1
ATOM 854 C CA . ARG A 1 110 ? -2.186 -0.523 0.048 1.00 94.19 110 ARG A CA 1
ATOM 855 C C . ARG A 1 110 ? -1.949 -1.968 0.488 1.00 94.19 110 ARG A C 1
ATOM 857 O O . ARG A 1 110 ? -1.772 -2.872 -0.327 1.00 94.19 110 ARG A O 1
ATOM 864 N N . ASP A 1 111 ? -2.038 -2.206 1.798 1.00 93.00 111 ASP A N 1
ATOM 865 C CA . ASP A 1 111 ? -2.031 -3.558 2.375 1.00 93.00 111 ASP A CA 1
ATOM 866 C C . ASP A 1 111 ? -3.191 -4.425 1.853 1.00 93.00 111 ASP A C 1
ATOM 868 O O . ASP A 1 111 ? -3.024 -5.630 1.676 1.00 93.00 111 ASP A O 1
ATOM 872 N N . SER A 1 112 ? -4.350 -3.828 1.546 1.00 93.00 112 SER A N 1
ATOM 873 C CA . SER A 1 112 ? -5.486 -4.528 0.927 1.00 93.00 112 SER A CA 1
ATOM 874 C C . SER A 1 112 ? -5.116 -5.182 -0.403 1.00 93.00 112 SER A C 1
ATOM 876 O O . SER A 1 112 ? -5.520 -6.312 -0.673 1.00 93.00 112 SER A O 1
ATOM 878 N N . ASP A 1 113 ? -4.321 -4.487 -1.215 1.00 93.88 113 ASP A N 1
ATOM 879 C CA . ASP A 1 113 ? -3.950 -4.932 -2.557 1.00 93.88 113 ASP A CA 1
ATOM 880 C C . ASP A 1 113 ? -2.974 -6.108 -2.451 1.00 93.88 113 ASP A C 1
ATOM 882 O O . ASP A 1 113 ? -3.159 -7.139 -3.097 1.00 93.88 113 ASP A O 1
ATOM 886 N N . LEU A 1 114 ? -2.009 -6.010 -1.527 1.00 94.81 114 LEU A N 1
ATOM 887 C CA . LEU A 1 114 ? -1.126 -7.117 -1.155 1.00 94.81 114 LEU A CA 1
ATOM 888 C C . LEU A 1 114 ? -1.922 -8.350 -0.722 1.00 94.81 114 LEU A C 1
ATOM 890 O O . LEU A 1 114 ? -1.646 -9.452 -1.191 1.00 94.81 114 LEU A O 1
ATOM 894 N N . LEU A 1 115 ? -2.909 -8.186 0.166 1.00 93.38 115 LEU A N 1
ATOM 895 C CA . LEU A 1 115 ? -3.725 -9.302 0.650 1.00 93.38 115 LEU A CA 1
ATOM 896 C C . LEU A 1 115 ? -4.524 -9.960 -0.480 1.00 93.38 115 LEU A C 1
ATOM 898 O O . LEU A 1 115 ? -4.669 -11.180 -0.483 1.00 93.38 115 LEU A O 1
ATOM 902 N N . ASN A 1 116 ? -5.022 -9.182 -1.441 1.00 93.81 116 ASN A N 1
ATOM 903 C CA . ASN A 1 116 ? -5.744 -9.715 -2.596 1.00 93.81 116 ASN A CA 1
ATOM 904 C C . ASN A 1 116 ? -4.830 -10.534 -3.520 1.00 93.81 116 ASN A C 1
ATOM 906 O O . ASN A 1 116 ? -5.216 -11.621 -3.951 1.00 93.81 116 ASN A O 1
ATOM 910 N N . ILE A 1 117 ? -3.606 -10.064 -3.769 1.00 94.62 117 ILE A N 1
ATOM 911 C CA . ILE A 1 117 ? -2.610 -10.788 -4.579 1.00 94.62 117 ILE A CA 1
ATOM 912 C C . ILE A 1 117 ? -2.120 -12.046 -3.852 1.00 94.62 117 ILE A C 1
ATOM 914 O O . ILE A 1 117 ? -1.931 -13.095 -4.461 1.00 94.62 117 ILE A O 1
ATOM 918 N N . GLU A 1 118 ? -1.968 -11.985 -2.533 1.00 93.62 118 GLU A N 1
ATOM 919 C CA . GLU A 1 118 ? -1.594 -13.156 -1.746 1.00 93.62 118 GLU A CA 1
ATOM 920 C C . GLU A 1 118 ? -2.691 -14.232 -1.767 1.00 93.62 118 GLU A C 1
ATOM 922 O O . GLU A 1 118 ? -2.399 -15.417 -1.932 1.00 93.62 118 GLU A O 1
ATOM 927 N N . LYS A 1 119 ? -3.964 -13.826 -1.658 1.00 93.50 119 LYS A N 1
ATOM 928 C CA . LYS A 1 119 ? -5.114 -14.743 -1.719 1.00 93.50 119 LYS A CA 1
ATOM 929 C C . LYS A 1 119 ? -5.194 -15.506 -3.040 1.00 93.50 119 LYS A C 1
ATOM 931 O O . LYS A 1 119 ? -5.624 -16.657 -3.031 1.00 93.50 119 LYS A O 1
ATOM 936 N N . SER A 1 120 ? -4.779 -14.899 -4.151 1.00 92.88 120 SER A N 1
ATOM 937 C CA . SER A 1 120 ? -4.802 -15.559 -5.460 1.00 92.88 120 SER A CA 1
ATOM 938 C C . SER A 1 120 ? -3.670 -16.573 -5.650 1.00 92.88 120 SER A C 1
ATOM 940 O O . SER A 1 120 ? -3.752 -17.402 -6.553 1.00 92.88 120 SER A O 1
ATOM 942 N N . LYS A 1 121 ? -2.631 -16.550 -4.798 1.00 92.88 121 LYS A N 1
ATOM 943 C CA . LYS A 1 121 ? -1.466 -17.459 -4.840 1.00 92.88 121 LYS A CA 1
ATOM 944 C C . LYS A 1 121 ? -0.678 -17.431 -6.159 1.00 92.88 121 LYS A C 1
ATOM 946 O O . LYS A 1 121 ? 0.120 -18.328 -6.416 1.00 92.88 121 LYS A O 1
ATOM 951 N N . ILE A 1 122 ? -0.864 -16.399 -6.983 1.00 92.94 122 ILE A N 1
ATOM 952 C CA . ILE A 1 122 ? -0.209 -16.272 -8.298 1.00 92.94 122 ILE A CA 1
ATOM 953 C C . ILE A 1 122 ? 1.200 -15.674 -8.219 1.00 92.94 122 ILE A C 1
ATOM 955 O O . ILE A 1 122 ? 1.954 -15.726 -9.187 1.00 92.94 122 ILE A O 1
ATOM 959 N N . TYR A 1 123 ? 1.556 -15.073 -7.083 1.00 95.06 123 TYR A N 1
ATOM 960 C CA . TYR A 1 123 ? 2.805 -14.344 -6.908 1.00 95.06 123 TYR A CA 1
ATOM 961 C C . TYR A 1 123 ? 3.604 -14.896 -5.725 1.00 95.06 123 TYR A C 1
ATOM 963 O O . TYR A 1 123 ? 3.078 -15.058 -4.623 1.00 95.06 123 TYR A O 1
ATOM 971 N N . ASN A 1 124 ? 4.892 -15.176 -5.954 1.00 93.25 124 ASN A N 1
ATOM 972 C CA . ASN A 1 124 ? 5.803 -15.708 -4.935 1.00 93.25 124 ASN A CA 1
ATOM 973 C C . ASN A 1 124 ? 6.957 -14.761 -4.562 1.00 93.25 124 ASN A C 1
ATOM 975 O O . ASN A 1 124 ? 7.837 -15.146 -3.795 1.00 93.25 124 ASN A O 1
ATOM 979 N N . GLY A 1 125 ? 6.988 -13.545 -5.104 1.00 93.75 125 GLY A N 1
ATOM 980 C CA . GLY A 1 125 ? 8.013 -12.572 -4.736 1.00 93.75 125 GLY A CA 1
ATOM 981 C C . GLY A 1 125 ? 7.713 -11.862 -3.416 1.00 93.75 125 GLY A C 1
ATOM 982 O O . GLY A 1 125 ? 6.746 -12.163 -2.711 1.00 93.75 125 GLY A O 1
ATOM 983 N N . ILE A 1 126 ? 8.551 -10.886 -3.091 1.00 94.19 126 ILE A N 1
ATOM 984 C CA . ILE A 1 126 ? 8.355 -9.988 -1.948 1.00 94.19 126 ILE A CA 1
ATOM 985 C C . ILE A 1 126 ? 7.592 -8.731 -2.374 1.00 94.19 126 ILE A C 1
ATOM 987 O O . ILE A 1 126 ? 7.460 -8.426 -3.561 1.00 94.19 126 ILE A O 1
ATOM 991 N N . TYR A 1 127 ? 7.083 -7.996 -1.387 1.00 96.38 127 TYR A N 1
ATOM 992 C CA . TYR A 1 127 ? 6.294 -6.785 -1.601 1.00 96.38 127 TYR A CA 1
ATOM 993 C C . TYR A 1 127 ? 7.011 -5.535 -1.081 1.00 96.38 127 TYR A C 1
ATOM 995 O O . TYR A 1 127 ? 7.975 -5.623 -0.307 1.00 96.38 127 TYR A O 1
ATOM 1003 N N . HIS A 1 128 ? 6.492 -4.375 -1.474 1.00 97.19 128 HIS A N 1
ATOM 1004 C CA . HIS A 1 128 ? 6.776 -3.066 -0.896 1.00 97.19 128 HIS A CA 1
ATOM 1005 C C . HIS A 1 128 ? 5.500 -2.217 -0.891 1.00 97.19 128 HIS A C 1
ATOM 1007 O O . HIS A 1 128 ? 4.946 -1.942 -1.951 1.00 97.19 128 HIS A O 1
ATOM 1013 N N . VAL A 1 129 ? 5.021 -1.819 0.286 1.00 97.00 129 VAL A N 1
ATOM 1014 C CA . VAL A 1 129 ? 3.749 -1.105 0.463 1.00 97.00 129 VAL A CA 1
ATOM 1015 C C . VAL A 1 129 ? 3.998 0.396 0.593 1.00 97.00 129 VAL A C 1
ATOM 1017 O O . VAL A 1 129 ? 4.687 0.850 1.508 1.00 97.00 129 VAL A O 1
ATOM 1020 N N . LEU A 1 130 ? 3.407 1.189 -0.297 1.00 95.25 130 LEU A N 1
ATOM 1021 C CA . LEU A 1 130 ? 3.509 2.652 -0.260 1.00 95.25 130 LEU A CA 1
ATOM 1022 C C . LEU A 1 130 ? 2.545 3.287 0.754 1.00 95.25 130 LEU A C 1
ATOM 1024 O O . LEU A 1 130 ? 2.850 4.313 1.354 1.00 95.25 130 LEU A O 1
ATOM 1028 N N . GLY A 1 131 ? 1.420 2.641 1.046 1.00 91.50 131 GLY A N 1
ATOM 1029 C CA . GLY A 1 131 ? 0.367 3.152 1.928 1.00 91.50 131 GLY A CA 1
ATOM 1030 C C . GLY A 1 131 ? -0.437 4.310 1.333 1.00 91.50 131 GLY A C 1
ATOM 1031 O O . GLY A 1 131 ? -0.980 5.097 2.098 1.00 91.50 131 GLY A O 1
ATOM 1032 N N . GLY A 1 132 ? -0.480 4.423 0.006 1.00 90.88 132 GLY A N 1
ATOM 1033 C CA . GLY A 1 132 ? -1.129 5.508 -0.725 1.00 90.88 132 GLY A CA 1
ATOM 1034 C C . GLY A 1 132 ? -0.436 5.806 -2.053 1.00 90.88 132 GLY A C 1
ATOM 1035 O O . GLY A 1 132 ? 0.596 5.211 -2.379 1.00 90.88 132 GLY A O 1
ATOM 1036 N N . ALA A 1 133 ? -1.019 6.732 -2.808 1.00 91.44 133 ALA A N 1
ATOM 1037 C CA . ALA A 1 133 ? -0.420 7.311 -4.002 1.00 91.44 133 ALA A CA 1
ATOM 1038 C C . ALA A 1 133 ? 0.242 8.656 -3.665 1.00 91.44 133 ALA A C 1
ATOM 1040 O O . ALA A 1 133 ? -0.160 9.338 -2.729 1.00 91.44 133 ALA A O 1
ATOM 1041 N N . LEU A 1 134 ? 1.255 9.021 -4.443 1.00 92.12 134 LEU A N 1
ATOM 1042 C CA . LEU A 1 134 ? 1.978 10.282 -4.347 1.00 92.12 134 LEU A CA 1
ATOM 1043 C C . LEU A 1 134 ? 1.079 11.445 -4.787 1.00 92.12 134 LEU A C 1
ATOM 1045 O O . LEU A 1 134 ? 0.690 11.507 -5.957 1.00 92.12 134 LEU A O 1
ATOM 1049 N N . ASP A 1 135 ? 0.814 12.386 -3.881 1.00 88.12 135 ASP A N 1
ATOM 1050 C CA . ASP A 1 135 ? 0.155 13.652 -4.205 1.00 88.12 135 ASP A CA 1
ATOM 1051 C C . ASP A 1 135 ? 1.214 14.726 -4.551 1.00 88.12 135 ASP A C 1
ATOM 1053 O O . ASP A 1 135 ? 2.083 15.040 -3.729 1.00 88.12 135 ASP A O 1
ATOM 1057 N N . PRO A 1 136 ? 1.199 15.304 -5.770 1.00 85.31 136 PRO A N 1
ATOM 1058 C CA . PRO A 1 136 ? 2.110 16.386 -6.143 1.00 85.31 136 PRO A CA 1
ATOM 1059 C C . PRO A 1 136 ? 1.985 17.647 -5.278 1.00 85.31 136 PRO A C 1
ATOM 1061 O O . PRO A 1 136 ? 2.947 18.412 -5.196 1.00 85.31 136 PRO A O 1
ATOM 1064 N N . LEU A 1 137 ? 0.811 17.888 -4.691 1.00 86.31 137 LEU A N 1
ATOM 1065 C CA . LEU A 1 137 ? 0.491 19.099 -3.934 1.00 86.31 137 LEU A CA 1
ATOM 1066 C C . LEU A 1 137 ? 0.851 18.972 -2.448 1.00 86.31 137 LEU A C 1
ATOM 1068 O O . LEU A 1 137 ? 1.001 19.986 -1.761 1.00 86.31 137 LEU A O 1
ATOM 1072 N N . GLU A 1 138 ? 1.015 17.746 -1.951 1.00 81.69 138 GLU A N 1
ATOM 1073 C CA . GLU A 1 138 ? 1.335 17.482 -0.553 1.00 81.69 138 GLU A CA 1
ATOM 1074 C C . GLU A 1 138 ? 2.837 17.663 -0.276 1.00 81.69 138 GLU A C 1
ATOM 1076 O O . GLU A 1 138 ? 3.706 17.065 -0.918 1.00 81.69 138 GLU A O 1
ATOM 1081 N N . LYS A 1 139 ? 3.157 18.527 0.698 1.00 67.38 139 LYS A N 1
ATOM 1082 C CA . LYS A 1 139 ? 4.545 18.894 1.031 1.00 67.38 139 LYS A CA 1
ATOM 1083 C C . LYS A 1 139 ? 5.264 17.843 1.883 1.00 67.38 139 LYS A C 1
ATOM 1085 O O . LYS A 1 139 ? 6.463 17.651 1.690 1.00 67.38 139 LYS A O 1
ATOM 1090 N N . ASP A 1 140 ? 4.566 17.179 2.806 1.00 69.19 140 ASP A N 1
ATOM 1091 C CA . ASP A 1 140 ? 5.132 16.118 3.654 1.00 69.19 140 ASP A CA 1
ATOM 1092 C C . ASP A 1 140 ? 4.472 14.776 3.351 1.00 69.19 140 ASP A C 1
ATOM 1094 O O . ASP A 1 140 ? 3.613 14.289 4.078 1.00 69.19 140 ASP A O 1
ATOM 1098 N N . ASP A 1 141 ? 4.891 14.180 2.242 1.00 80.88 141 ASP A N 1
ATOM 1099 C CA . ASP A 1 141 ? 4.305 12.932 1.788 1.00 80.88 141 ASP A CA 1
ATOM 1100 C C . ASP A 1 141 ? 5.073 11.708 2.325 1.00 80.88 141 ASP A C 1
ATOM 1102 O O . ASP A 1 141 ? 6.239 11.436 1.992 1.00 80.88 141 ASP A O 1
ATOM 1106 N N . SER A 1 142 ? 4.380 10.923 3.153 1.00 89.25 142 SER A N 1
ATOM 1107 C CA . SER A 1 142 ? 4.860 9.643 3.682 1.00 89.25 142 SER A CA 1
ATOM 1108 C C . SER A 1 142 ? 5.216 8.629 2.583 1.00 89.25 142 SER A C 1
ATOM 1110 O O . SER A 1 142 ? 6.135 7.818 2.766 1.00 89.25 142 SER A O 1
ATOM 1112 N N . VAL A 1 143 ? 4.555 8.701 1.424 1.00 92.06 143 VAL A N 1
ATOM 1113 C CA . VAL A 1 143 ? 4.802 7.840 0.264 1.00 92.06 143 VAL A CA 1
ATOM 1114 C C . VAL A 1 143 ? 6.192 8.115 -0.305 1.00 92.06 143 VAL A C 1
ATOM 1116 O O . VAL A 1 143 ? 6.951 7.167 -0.516 1.00 92.06 143 VAL A O 1
ATOM 1119 N N . ARG A 1 144 ? 6.614 9.384 -0.435 1.00 92.44 144 ARG A N 1
ATOM 1120 C CA . ARG A 1 144 ? 7.986 9.737 -0.869 1.00 92.44 144 ARG A CA 1
ATOM 1121 C C . ARG A 1 144 ? 9.052 9.112 0.028 1.00 92.44 144 ARG A C 1
ATOM 1123 O O . ARG A 1 144 ? 10.042 8.572 -0.473 1.00 92.44 144 ARG A O 1
ATOM 1130 N N . LYS A 1 145 ? 8.847 9.133 1.352 1.00 92.69 145 LYS A N 1
ATOM 1131 C CA . LYS A 1 145 ? 9.770 8.512 2.324 1.00 92.69 145 LYS A CA 1
ATOM 1132 C C . LYS A 1 145 ? 9.868 6.997 2.104 1.00 92.69 145 LYS A C 1
ATOM 1134 O O . LYS A 1 145 ? 10.968 6.444 2.133 1.00 92.69 145 LYS A O 1
ATOM 1139 N N . LYS A 1 146 ? 8.747 6.327 1.822 1.00 94.62 146 LYS A N 1
ATOM 1140 C CA . LYS A 1 146 ? 8.714 4.882 1.531 1.00 94.62 146 LYS A CA 1
ATOM 1141 C C . LYS A 1 146 ? 9.309 4.529 0.166 1.00 94.62 146 LYS A C 1
ATOM 1143 O O . LYS A 1 146 ? 9.960 3.492 0.063 1.00 94.62 146 LYS A O 1
ATOM 1148 N N . ILE A 1 147 ? 9.154 5.380 -0.852 1.00 94.88 147 ILE A N 1
ATOM 1149 C CA . ILE A 1 147 ? 9.831 5.231 -2.156 1.00 94.88 147 ILE A CA 1
ATOM 1150 C C . ILE A 1 147 ? 11.348 5.367 -1.978 1.00 94.88 147 ILE A C 1
ATOM 1152 O O . ILE A 1 147 ? 12.105 4.538 -2.479 1.00 94.88 147 ILE A O 1
ATOM 1156 N N . LYS A 1 148 ? 11.810 6.349 -1.193 1.00 93.06 148 LYS A N 1
ATOM 1157 C CA . LYS A 1 148 ? 13.235 6.483 -0.855 1.00 93.06 148 LYS A CA 1
ATOM 1158 C C . LYS A 1 148 ? 13.764 5.239 -0.136 1.00 93.06 148 LYS A C 1
ATOM 1160 O O . LYS A 1 148 ? 14.832 4.744 -0.465 1.00 93.06 148 LYS A O 1
ATOM 1165 N N . LYS A 1 149 ? 12.994 4.673 0.794 1.00 92.31 149 LYS A N 1
ATOM 1166 C CA . LYS A 1 149 ? 13.373 3.426 1.476 1.00 92.31 149 LYS A CA 1
ATOM 1167 C C . LYS A 1 149 ? 13.451 2.226 0.528 1.00 92.31 149 LYS A C 1
ATOM 1169 O O . LYS A 1 149 ? 14.351 1.407 0.695 1.00 92.31 149 LYS A O 1
ATOM 1174 N N . LEU A 1 150 ? 12.579 2.144 -0.482 1.00 93.56 150 LEU A N 1
ATOM 1175 C CA . LEU A 1 150 ? 12.691 1.153 -1.561 1.00 93.56 150 LEU A CA 1
ATOM 1176 C C . LEU A 1 150 ? 13.993 1.334 -2.353 1.00 93.56 150 LEU A C 1
ATOM 1178 O O . LEU A 1 150 ? 14.701 0.363 -2.612 1.00 93.56 150 LEU A O 1
ATOM 1182 N N . TRP A 1 151 ? 14.337 2.578 -2.689 1.00 92.31 151 TRP A N 1
ATOM 1183 C CA . TRP A 1 151 ? 15.596 2.900 -3.359 1.00 92.31 151 TRP A CA 1
ATOM 1184 C C . TRP A 1 151 ? 16.803 2.476 -2.523 1.00 92.31 151 TRP A C 1
ATOM 1186 O O . TRP A 1 151 ? 17.698 1.800 -3.029 1.00 92.31 151 TRP A O 1
ATOM 1196 N N . ASP A 1 152 ? 16.803 2.809 -1.231 1.00 89.44 152 ASP A N 1
ATOM 1197 C CA . ASP A 1 152 ? 17.865 2.432 -0.299 1.00 89.44 152 ASP A CA 1
ATOM 1198 C C . ASP A 1 152 ? 17.971 0.908 -0.164 1.00 89.44 152 ASP A C 1
ATOM 1200 O O . ASP A 1 152 ? 19.071 0.375 -0.038 1.00 89.44 152 ASP A O 1
ATOM 1204 N N . ARG A 1 153 ? 16.837 0.196 -0.170 1.00 86.94 153 ARG A N 1
ATOM 1205 C CA . ARG A 1 153 ? 16.771 -1.272 -0.122 1.00 86.94 153 ARG A CA 1
ATOM 1206 C C . ARG A 1 153 ? 17.443 -1.904 -1.344 1.00 86.94 153 ARG A C 1
ATOM 1208 O O . ARG A 1 153 ? 18.266 -2.795 -1.181 1.00 86.94 153 ARG A O 1
ATOM 1215 N N . ILE A 1 154 ? 17.156 -1.398 -2.543 1.00 86.56 154 ILE A N 1
ATOM 1216 C CA . ILE A 1 154 ? 17.718 -1.904 -3.810 1.00 86.56 154 ILE A CA 1
ATOM 1217 C C . ILE A 1 154 ? 19.179 -1.466 -4.006 1.00 86.56 154 ILE A C 1
ATOM 1219 O O . ILE A 1 154 ? 20.001 -2.205 -4.550 1.00 86.56 154 ILE A O 1
ATOM 1223 N N . SER A 1 155 ? 19.536 -0.269 -3.543 1.00 83.38 155 SER A N 1
ATOM 1224 C CA . SER A 1 155 ? 20.897 0.262 -3.677 1.00 83.38 155 SER A CA 1
ATOM 1225 C C . SER A 1 155 ? 21.884 -0.463 -2.762 1.00 83.38 155 SER A C 1
ATOM 1227 O O . SER A 1 155 ? 23.002 -0.758 -3.196 1.00 83.38 155 SER A O 1
ATOM 1229 N N . ARG A 1 156 ? 21.460 -0.786 -1.527 1.00 74.00 156 ARG A N 1
ATOM 1230 C CA . ARG A 1 156 ? 22.264 -1.511 -0.526 1.00 74.00 156 ARG A CA 1
ATOM 1231 C C . ARG A 1 156 ? 22.555 -2.955 -0.916 1.00 74.00 156 ARG A C 1
ATOM 1233 O O . ARG A 1 156 ? 23.605 -3.466 -0.545 1.00 74.00 156 ARG A O 1
ATOM 1240 N N . SER A 1 157 ? 21.682 -3.598 -1.687 1.00 63.97 157 SER A N 1
ATOM 1241 C CA . SER A 1 157 ? 22.003 -4.889 -2.292 1.00 63.97 157 SER A CA 1
ATOM 1242 C C . SER A 1 157 ? 23.037 -4.672 -3.402 1.00 63.97 157 SER A C 1
ATOM 1244 O O . SER A 1 157 ? 22.661 -4.402 -4.539 1.00 63.97 157 SER A O 1
ATOM 1246 N N . SER A 1 158 ? 24.338 -4.697 -3.096 1.00 52.62 158 SER A N 1
ATOM 1247 C CA . SER A 1 158 ? 25.385 -4.633 -4.122 1.00 52.62 158 SER A CA 1
ATOM 1248 C C . SER A 1 158 ? 26.631 -5.462 -3.792 1.00 52.62 158 SER A C 1
ATOM 1250 O O . SER A 1 158 ? 27.392 -5.142 -2.890 1.00 52.62 158 SER A O 1
ATOM 1252 N N . THR A 1 159 ? 26.811 -6.488 -4.629 1.00 45.44 159 THR A N 1
ATOM 1253 C CA . THR A 1 159 ? 28.054 -6.958 -5.267 1.00 45.44 159 THR A CA 1
ATOM 1254 C C . THR A 1 159 ? 29.266 -7.325 -4.396 1.00 45.44 159 THR A C 1
ATOM 1256 O O . THR A 1 159 ? 30.250 -6.599 -4.333 1.00 45.44 159 THR A O 1
ATOM 1259 N N . SER A 1 160 ? 29.272 -8.537 -3.843 1.00 36.62 160 SER A N 1
ATOM 1260 C CA . SER A 1 160 ? 30.422 -9.465 -3.886 1.00 36.62 160 SER A CA 1
ATOM 1261 C C . SER A 1 160 ? 29.981 -10.830 -3.353 1.00 36.62 160 SER A C 1
ATOM 1263 O O . SER A 1 160 ? 29.165 -10.919 -2.450 1.00 36.62 160 SER A O 1
ATOM 1265 N N . ASP A 1 161 ? 30.485 -11.891 -3.972 1.00 35.28 161 ASP A N 1
ATOM 1266 C CA . ASP A 1 161 ? 30.273 -13.299 -3.623 1.00 35.28 161 ASP A CA 1
ATOM 1267 C C . ASP A 1 161 ? 28.923 -13.939 -3.972 1.00 35.28 161 ASP A C 1
ATOM 1269 O O . ASP A 1 161 ? 28.201 -14.489 -3.144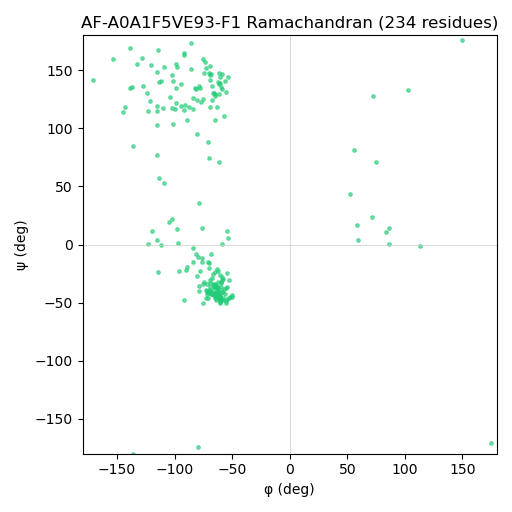 1.00 35.28 161 ASP A O 1
ATOM 1273 N N . VAL A 1 162 ? 28.746 -14.130 -5.283 1.00 42.53 162 VAL A N 1
ATOM 1274 C CA . VAL A 1 162 ? 27.962 -15.216 -5.920 1.00 42.53 162 VAL A CA 1
ATOM 1275 C C . VAL A 1 162 ? 28.406 -16.638 -5.459 1.00 42.53 162 VAL A C 1
ATOM 1277 O O . VAL A 1 162 ? 27.999 -17.642 -6.033 1.00 42.53 162 VAL A O 1
ATOM 1280 N N . LYS A 1 163 ? 29.236 -16.772 -4.413 1.00 38.88 163 LYS A N 1
ATOM 1281 C CA . LYS A 1 163 ? 29.791 -18.045 -3.918 1.00 38.88 163 LYS A CA 1
ATOM 1282 C C . LYS A 1 163 ? 29.494 -18.370 -2.453 1.00 38.88 163 LYS A C 1
ATOM 1284 O O . LYS A 1 163 ? 29.881 -19.447 -2.010 1.00 38.88 163 LYS A O 1
ATOM 1289 N N . SER A 1 164 ? 28.763 -17.527 -1.725 1.00 35.72 164 SER A N 1
ATOM 1290 C CA . SER A 1 164 ? 28.334 -17.856 -0.361 1.00 35.72 164 SER A CA 1
ATOM 1291 C C . SER A 1 164 ? 26.818 -17.961 -0.295 1.00 35.72 164 SER A C 1
ATOM 1293 O O . SER A 1 164 ? 26.090 -16.975 -0.271 1.00 35.72 164 SER A O 1
ATOM 1295 N N . SER A 1 165 ? 26.350 -19.202 -0.269 1.00 35.97 165 SER A N 1
ATOM 1296 C CA . SER A 1 165 ? 24.978 -19.646 -0.044 1.00 35.97 165 SER A CA 1
ATOM 1297 C C . SER A 1 165 ? 24.444 -19.227 1.336 1.00 35.97 165 SER A C 1
ATOM 1299 O O . SER A 1 165 ? 24.244 -20.049 2.230 1.00 35.97 165 SER A O 1
ATOM 1301 N N . LYS A 1 166 ? 24.177 -17.933 1.529 1.00 40.00 166 LYS A N 1
ATOM 1302 C CA . LYS A 1 166 ? 23.276 -17.451 2.582 1.00 40.00 166 LYS A CA 1
ATOM 1303 C C . LYS A 1 166 ? 22.174 -16.619 1.937 1.00 40.00 166 LYS A C 1
ATOM 1305 O O . LYS A 1 166 ? 22.410 -15.573 1.352 1.00 40.00 166 LYS A O 1
ATOM 1310 N N . THR A 1 167 ? 20.959 -17.142 2.043 1.00 44.31 167 THR A N 1
ATOM 1311 C CA . THR A 1 167 ? 19.715 -16.791 1.338 1.00 44.31 167 THR A CA 1
ATOM 1312 C C . THR A 1 167 ? 19.228 -15.337 1.513 1.00 44.31 167 THR A C 1
ATOM 1314 O O . THR A 1 167 ? 18.195 -14.978 0.962 1.00 44.31 167 THR A O 1
ATOM 1317 N N . SER A 1 168 ? 19.937 -14.485 2.263 1.00 47.25 168 SER A N 1
ATOM 1318 C CA . SER A 1 168 ? 19.507 -13.122 2.614 1.00 47.25 168 SER A CA 1
ATOM 1319 C C . SER A 1 168 ? 19.929 -12.015 1.648 1.00 47.25 168 SER A C 1
ATOM 1321 O O . SER A 1 168 ? 19.274 -10.980 1.645 1.00 47.25 168 SER A O 1
ATOM 1323 N N . ASP A 1 169 ? 20.976 -12.205 0.840 1.00 54.91 169 ASP A N 1
ATOM 1324 C CA . ASP A 1 169 ? 21.544 -11.139 -0.007 1.00 54.91 169 ASP A CA 1
ATOM 1325 C C . ASP A 1 169 ? 21.254 -11.377 -1.495 1.00 54.91 169 ASP A C 1
ATOM 1327 O O . ASP A 1 169 ? 22.141 -11.411 -2.349 1.00 54.91 169 ASP A O 1
ATOM 1331 N N . VAL A 1 170 ? 19.976 -11.586 -1.823 1.00 69.19 170 VAL A N 1
ATOM 1332 C CA . VAL A 1 170 ? 19.545 -11.724 -3.219 1.00 69.19 170 VAL A CA 1
ATOM 1333 C C . VAL A 1 170 ? 19.318 -10.340 -3.811 1.00 69.19 170 VAL A C 1
ATOM 1335 O O . VAL A 1 170 ? 18.431 -9.599 -3.393 1.00 69.19 170 VAL A O 1
ATOM 1338 N N . PHE A 1 171 ? 20.116 -9.999 -4.819 1.00 79.12 171 PHE A N 1
ATOM 1339 C CA . PHE A 1 171 ? 19.922 -8.780 -5.592 1.00 79.12 171 PHE A CA 1
ATOM 1340 C C . PHE A 1 171 ? 18.587 -8.829 -6.364 1.00 79.12 171 PHE A C 1
ATOM 1342 O O . PHE A 1 171 ? 18.357 -9.797 -7.103 1.00 79.12 171 PHE A O 1
ATOM 1349 N N . PRO A 1 172 ? 17.713 -7.811 -6.238 1.00 83.38 172 PRO A N 1
ATOM 1350 C CA . PRO A 1 172 ? 16.454 -7.769 -6.966 1.00 83.38 172 PRO A CA 1
ATOM 1351 C C . PRO A 1 172 ? 16.706 -7.594 -8.465 1.00 83.38 172 PRO A C 1
ATOM 1353 O O . PRO A 1 172 ? 17.357 -6.650 -8.903 1.00 83.38 172 PRO A O 1
ATOM 1356 N N . ARG A 1 173 ? 16.165 -8.518 -9.258 1.00 89.25 173 ARG A N 1
ATOM 1357 C CA . ARG A 1 173 ? 16.242 -8.523 -10.724 1.00 89.25 173 ARG A CA 1
ATOM 1358 C C . ARG A 1 173 ? 15.014 -7.898 -11.370 1.00 89.25 173 ARG A C 1
ATOM 1360 O O . ARG A 1 173 ? 15.102 -7.458 -12.513 1.00 89.25 173 ARG A O 1
ATOM 1367 N N . GLU A 1 174 ? 13.887 -7.860 -10.662 1.00 94.56 174 GLU A N 1
ATOM 1368 C CA . GLU A 1 174 ? 12.639 -7.301 -11.175 1.00 94.56 174 GLU A CA 1
ATOM 1369 C C . GLU A 1 174 ? 11.905 -6.462 -10.124 1.00 94.56 174 GLU A C 1
ATOM 1371 O O . GLU A 1 174 ? 11.732 -6.879 -8.975 1.00 94.56 174 GLU A O 1
ATOM 1376 N N . ILE A 1 175 ? 11.441 -5.287 -10.549 1.00 95.94 175 ILE A N 1
ATOM 1377 C CA . ILE A 1 175 ? 10.541 -4.413 -9.800 1.00 95.94 175 ILE A CA 1
ATOM 1378 C C . ILE A 1 175 ? 9.228 -4.340 -10.575 1.00 95.94 175 ILE A C 1
ATOM 1380 O O . ILE A 1 175 ? 9.189 -3.822 -11.689 1.00 95.94 175 ILE A O 1
ATOM 1384 N N . ILE A 1 176 ? 8.158 -4.852 -9.973 1.00 97.00 176 ILE A N 1
ATOM 1385 C CA . ILE A 1 176 ? 6.814 -4.876 -10.547 1.00 97.00 176 ILE A CA 1
ATOM 1386 C C . ILE A 1 176 ? 5.999 -3.758 -9.901 1.00 97.00 176 ILE A C 1
ATOM 1388 O O . ILE A 1 176 ? 5.752 -3.777 -8.697 1.00 97.00 176 ILE A O 1
ATOM 1392 N N . ILE A 1 177 ? 5.555 -2.791 -10.689 1.00 97.00 177 ILE A N 1
ATOM 1393 C CA . ILE A 1 177 ? 4.720 -1.681 -10.239 1.00 97.00 177 ILE A CA 1
ATOM 1394 C C . ILE A 1 177 ? 3.252 -2.104 -10.360 1.00 97.00 177 ILE A C 1
ATOM 1396 O O . ILE A 1 177 ? 2.698 -2.211 -11.457 1.00 97.00 177 ILE A O 1
ATOM 1400 N N . ALA A 1 178 ? 2.634 -2.356 -9.209 1.00 96.06 178 ALA A N 1
ATOM 1401 C CA . ALA A 1 178 ? 1.258 -2.811 -9.038 1.00 96.06 178 ALA A CA 1
ATOM 1402 C C . ALA A 1 178 ? 0.414 -1.723 -8.349 1.00 96.06 178 ALA A C 1
ATOM 1404 O O . ALA A 1 178 ? -0.146 -1.929 -7.272 1.00 96.06 178 ALA A O 1
ATOM 1405 N N . LEU A 1 179 ? 0.374 -0.535 -8.959 1.00 95.19 179 LEU A N 1
ATOM 1406 C CA . LEU A 1 179 ? -0.394 0.613 -8.469 1.00 95.19 179 LEU A CA 1
ATOM 1407 C C . LEU A 1 179 ? -1.730 0.746 -9.205 1.00 95.19 179 LEU A C 1
ATOM 1409 O O . LEU A 1 179 ? -1.870 0.289 -10.342 1.00 95.19 179 LEU A O 1
ATOM 1413 N N . SER A 1 180 ? -2.703 1.383 -8.550 1.00 91.00 180 SER A N 1
ATOM 1414 C CA . SER A 1 18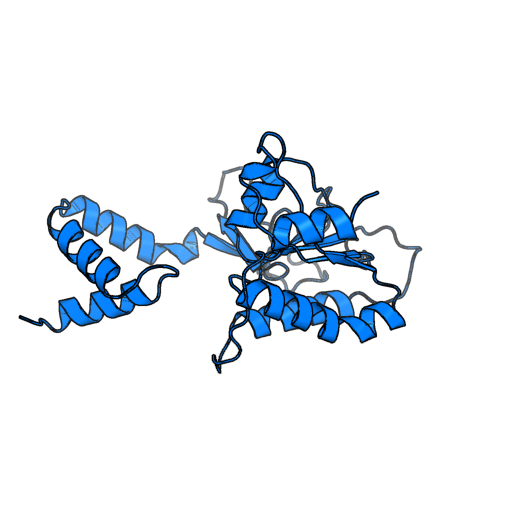0 ? -4.042 1.584 -9.111 1.00 91.00 180 SER A CA 1
ATOM 1415 C C . SER A 1 180 ? -3.995 2.418 -10.404 1.00 91.00 180 SER A C 1
ATOM 1417 O O . SER A 1 180 ? -3.195 3.352 -10.485 1.00 91.00 180 SER A O 1
ATOM 1419 N N . PRO A 1 181 ? -4.894 2.184 -11.379 1.00 89.19 181 PRO A N 1
ATOM 1420 C CA . PRO A 1 181 ? -4.959 2.944 -12.634 1.00 89.19 181 PRO A CA 1
ATOM 1421 C C . PRO A 1 181 ? -5.650 4.314 -12.467 1.00 89.19 181 PRO A C 1
ATOM 1423 O O . PRO A 1 181 ? -6.411 4.764 -13.320 1.00 89.19 181 PRO A O 1
ATOM 1426 N N . THR A 1 182 ? -5.449 4.975 -11.327 1.00 90.56 182 THR A N 1
ATOM 1427 C CA . THR A 1 182 ? -5.984 6.315 -11.049 1.00 90.56 182 THR A CA 1
ATOM 1428 C C . THR A 1 182 ? -4.970 7.377 -11.467 1.00 90.56 182 THR A C 1
ATOM 1430 O O . THR A 1 182 ? -3.786 7.085 -11.591 1.00 90.56 182 THR A O 1
ATOM 1433 N N . LYS A 1 183 ? -5.386 8.642 -11.627 1.00 91.56 183 LYS A N 1
ATOM 1434 C CA . LYS A 1 183 ? -4.458 9.740 -11.981 1.00 91.56 183 LYS A CA 1
ATOM 1435 C C . LYS A 1 183 ? -3.242 9.814 -11.044 1.00 91.56 183 LYS A C 1
ATOM 1437 O O . LYS A 1 183 ? -2.113 9.933 -11.511 1.00 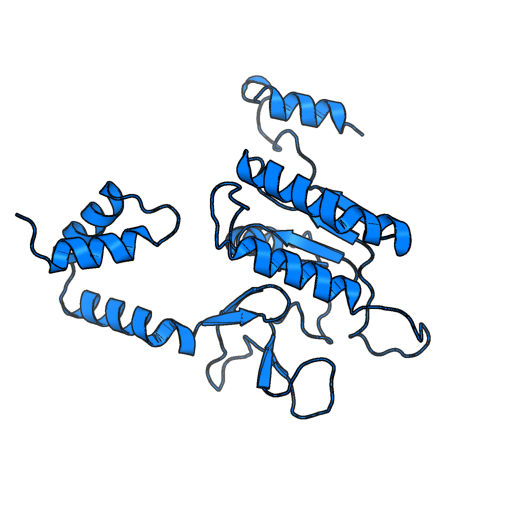91.56 183 LYS A O 1
ATOM 1442 N N . LEU A 1 184 ? -3.473 9.711 -9.732 1.00 92.44 184 LEU A N 1
ATOM 1443 C CA . LEU A 1 184 ? -2.401 9.706 -8.734 1.00 92.44 184 LEU A CA 1
ATOM 1444 C C . LEU A 1 184 ? -1.573 8.416 -8.794 1.00 92.44 184 LEU A C 1
ATOM 1446 O O . LEU A 1 184 ? -0.349 8.471 -8.681 1.00 92.44 184 LEU A O 1
ATOM 1450 N N . GLY A 1 185 ? -2.205 7.262 -9.020 1.00 93.69 185 GLY A N 1
ATOM 1451 C CA . GLY A 1 185 ? -1.503 5.991 -9.201 1.00 93.69 185 GLY A CA 1
ATOM 1452 C C . GLY A 1 185 ? -0.580 5.990 -10.425 1.00 93.69 185 GLY A C 1
ATOM 1453 O O . GLY A 1 185 ? 0.588 5.626 -10.299 1.00 93.69 185 GLY A O 1
ATOM 1454 N N . GLU A 1 186 ? -1.040 6.503 -11.573 1.00 92.44 186 GLU A N 1
ATOM 1455 C CA . GLU A 1 186 ? -0.226 6.691 -12.785 1.00 92.44 186 GLU A CA 1
ATOM 1456 C C . GLU A 1 186 ? 0.950 7.626 -12.555 1.00 92.44 186 GLU A C 1
ATOM 1458 O O . GLU A 1 186 ? 2.071 7.353 -12.998 1.00 92.44 186 GLU A O 1
ATOM 1463 N N . PHE A 1 187 ? 0.689 8.742 -11.873 1.00 94.81 187 PHE A N 1
ATOM 1464 C CA . PHE A 1 187 ? 1.724 9.700 -11.533 1.00 94.81 187 PHE A CA 1
ATOM 1465 C C . PHE A 1 187 ? 2.790 9.041 -10.656 1.00 94.81 187 PHE A C 1
ATOM 1467 O O . PHE A 1 187 ? 3.978 9.120 -10.962 1.00 94.81 187 PHE A O 1
ATOM 1474 N N . THR A 1 188 ? 2.363 8.314 -9.622 1.00 95.56 188 THR A N 1
ATOM 1475 C CA . THR A 1 188 ? 3.251 7.575 -8.716 1.00 95.56 188 THR A CA 1
ATOM 1476 C C . THR A 1 188 ? 4.060 6.517 -9.464 1.00 95.56 188 THR A C 1
ATOM 1478 O O . THR A 1 188 ? 5.270 6.427 -9.269 1.00 95.56 188 THR A O 1
ATOM 1481 N N . ALA A 1 189 ? 3.426 5.745 -10.350 1.00 95.69 189 ALA A N 1
ATOM 1482 C CA . ALA A 1 189 ? 4.087 4.718 -11.153 1.00 95.69 189 ALA A CA 1
ATOM 1483 C C . ALA A 1 189 ? 5.174 5.32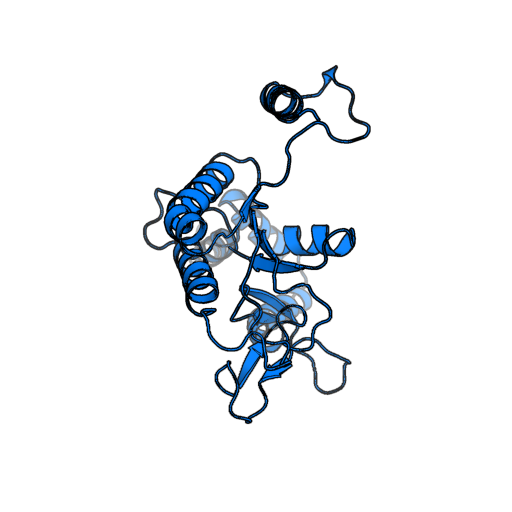3 -12.051 1.00 95.69 189 ALA A C 1
ATOM 1485 O O . ALA A 1 189 ? 6.322 4.887 -12.020 1.00 95.69 189 ALA A O 1
ATOM 1486 N N . SER A 1 190 ? 4.830 6.383 -12.782 1.00 94.62 190 SER A N 1
ATOM 1487 C CA . SER A 1 190 ? 5.752 7.079 -13.688 1.00 94.62 190 SER A CA 1
ATOM 1488 C C . SER A 1 190 ? 6.889 7.767 -12.926 1.00 94.62 190 SER A C 1
ATOM 1490 O O . SER A 1 190 ? 8.031 7.799 -13.383 1.00 94.62 190 SER A O 1
ATOM 1492 N N . PHE A 1 191 ? 6.600 8.285 -11.731 1.00 95.12 191 PHE A N 1
ATOM 1493 C CA . PHE A 1 191 ? 7.603 8.853 -10.836 1.00 95.12 191 PHE A CA 1
ATOM 1494 C C . PHE A 1 191 ? 8.598 7.795 -10.346 1.00 95.12 191 PHE A C 1
ATOM 1496 O O . PHE A 1 191 ? 9.805 8.037 -10.376 1.00 95.12 191 PHE A O 1
ATOM 1503 N N . ILE A 1 192 ? 8.112 6.615 -9.943 1.00 95.25 192 ILE A N 1
ATOM 1504 C CA . ILE A 1 192 ? 8.965 5.482 -9.564 1.00 95.25 192 ILE A CA 1
ATOM 1505 C C . ILE A 1 192 ? 9.828 5.066 -10.757 1.00 95.25 192 ILE A C 1
ATOM 1507 O O . ILE A 1 192 ? 11.043 5.015 -10.621 1.00 95.25 192 ILE A O 1
ATOM 1511 N N . GLU A 1 193 ? 9.264 4.850 -11.943 1.00 94.94 193 GLU A N 1
ATOM 1512 C CA . GLU A 1 193 ? 10.055 4.471 -13.127 1.00 94.94 193 GLU A CA 1
ATOM 1513 C C . GLU A 1 193 ? 11.185 5.453 -13.423 1.00 94.94 193 GLU A C 1
ATOM 1515 O O . GLU A 1 193 ? 12.330 5.038 -13.594 1.00 94.94 193 GLU A O 1
ATOM 1520 N N . LYS A 1 194 ? 10.884 6.756 -13.399 1.00 94.62 194 LYS A N 1
ATOM 1521 C CA . LYS A 1 194 ? 11.873 7.809 -13.638 1.00 94.62 194 LYS A CA 1
ATOM 1522 C C . LYS A 1 194 ? 12.979 7.821 -12.585 1.00 94.62 194 LYS A C 1
ATOM 1524 O O . LYS A 1 194 ? 14.143 8.016 -12.922 1.00 94.62 194 LYS A O 1
ATOM 1529 N N . ILE A 1 195 ? 12.633 7.620 -11.313 1.00 93.50 195 ILE A N 1
ATOM 1530 C CA . ILE A 1 195 ? 13.632 7.532 -10.244 1.00 93.50 195 ILE A CA 1
ATOM 1531 C C . ILE A 1 195 ? 14.506 6.301 -10.440 1.00 93.50 195 ILE A C 1
ATOM 1533 O O . ILE A 1 195 ? 15.718 6.426 -10.331 1.00 93.50 195 ILE A O 1
ATOM 1537 N N . PHE A 1 196 ? 13.912 5.142 -10.736 1.00 92.81 196 PHE A N 1
ATOM 1538 C CA . PHE A 1 196 ? 14.590 3.847 -10.826 1.00 92.81 196 PHE A CA 1
ATOM 1539 C C . PHE A 1 196 ? 15.315 3.595 -12.159 1.00 92.81 196 PHE A C 1
ATOM 1541 O O . PHE A 1 196 ? 16.110 2.657 -12.241 1.00 92.81 196 PHE A O 1
ATOM 1548 N N . GLU A 1 197 ? 15.142 4.454 -13.165 1.00 92.19 197 GLU A N 1
ATOM 1549 C CA . GLU A 1 197 ? 15.802 4.371 -14.475 1.00 92.19 197 GLU A CA 1
ATOM 1550 C C . GLU A 1 197 ? 17.344 4.244 -14.402 1.00 92.19 197 GLU A C 1
ATOM 1552 O O . GLU A 1 197 ? 17.898 3.354 -15.060 1.00 92.19 197 GLU A O 1
ATOM 1557 N N . PRO A 1 198 ? 18.078 5.031 -13.582 1.00 90.25 198 PRO A N 1
ATOM 1558 C CA . PRO A 1 198 ? 19.531 4.897 -13.464 1.00 90.25 198 PRO A CA 1
ATOM 1559 C C . PRO A 1 198 ? 19.957 3.548 -12.866 1.00 90.25 198 PRO A C 1
ATOM 1561 O O . PRO A 1 198 ? 20.975 2.985 -13.274 1.00 90.25 198 PRO A O 1
ATOM 1564 N N . LEU A 1 199 ? 19.180 2.995 -11.925 1.00 86.12 199 LEU A N 1
ATOM 1565 C CA . LEU A 1 199 ? 19.439 1.668 -11.346 1.00 86.12 199 LEU A CA 1
ATOM 1566 C C . LEU A 1 199 ? 19.116 0.548 -12.333 1.00 86.12 199 LEU A C 1
ATOM 1568 O O . LEU A 1 199 ? 19.869 -0.421 -12.422 1.00 86.12 199 LEU A O 1
ATOM 1572 N N . SER A 1 200 ? 18.037 0.700 -13.103 1.00 88.19 200 SER A N 1
ATOM 1573 C CA . SER A 1 200 ? 17.673 -0.237 -14.166 1.00 88.19 200 SER A CA 1
ATOM 1574 C C . SER A 1 200 ? 18.800 -0.366 -15.191 1.00 88.19 200 SER A C 1
ATOM 1576 O O . SER A 1 200 ? 19.220 -1.481 -15.490 1.00 88.19 200 SER A O 1
ATOM 1578 N N . LYS A 1 201 ? 19.377 0.760 -15.632 1.00 88.50 201 LYS A N 1
ATOM 1579 C CA . LYS A 1 201 ? 20.492 0.788 -16.594 1.00 88.50 201 LYS A CA 1
ATOM 1580 C C . LYS A 1 201 ? 21.813 0.284 -16.008 1.00 88.50 201 LYS A C 1
ATOM 1582 O O . LYS A 1 201 ? 22.497 -0.509 -16.644 1.00 88.50 201 LYS A O 1
ATOM 1587 N N . SER A 1 202 ? 22.180 0.729 -14.806 1.00 86.50 202 SER A N 1
ATOM 1588 C CA . SER A 1 202 ? 23.483 0.390 -14.208 1.00 86.50 202 SER A CA 1
ATOM 1589 C C . SER A 1 202 ? 23.573 -1.043 -13.685 1.00 86.50 202 SER A C 1
ATOM 1591 O O . SER A 1 202 ? 24.650 -1.634 -13.718 1.00 86.50 202 SER A O 1
ATOM 1593 N N . ARG A 1 203 ? 22.464 -1.611 -13.196 1.00 83.06 203 ARG A N 1
ATOM 1594 C CA . ARG A 1 203 ? 22.440 -2.945 -12.575 1.00 83.06 203 ARG A CA 1
ATOM 1595 C C . ARG A 1 203 ? 21.536 -3.955 -13.286 1.00 83.06 203 ARG A C 1
ATOM 1597 O O . ARG A 1 203 ? 21.295 -5.030 -12.746 1.00 83.06 203 ARG A O 1
ATOM 1604 N N . ASN A 1 204 ? 21.056 -3.625 -14.486 1.00 87.50 204 ASN A N 1
ATOM 1605 C CA . ASN A 1 204 ? 20.191 -4.476 -15.309 1.00 87.50 204 ASN A CA 1
ATOM 1606 C C . ASN A 1 204 ? 18.945 -4.989 -14.556 1.00 87.50 204 ASN A C 1
ATOM 1608 O O . ASN A 1 204 ? 18.592 -6.167 -14.623 1.00 87.50 204 ASN A O 1
ATOM 1612 N N . ILE A 1 205 ? 18.300 -4.101 -13.792 1.00 90.69 205 ILE A N 1
ATOM 1613 C CA . ILE A 1 205 ? 17.040 -4.407 -13.103 1.00 90.69 205 ILE A CA 1
ATOM 1614 C C . ILE A 1 205 ? 15.895 -4.191 -14.085 1.00 90.69 205 ILE A C 1
ATOM 1616 O O . ILE A 1 205 ? 15.736 -3.097 -14.634 1.00 90.69 205 ILE A O 1
ATOM 1620 N N . LYS A 1 206 ? 15.053 -5.205 -14.263 1.00 94.38 206 LYS A N 1
ATOM 1621 C CA . LYS A 1 206 ? 13.829 -5.091 -15.050 1.00 94.38 206 LYS A CA 1
ATOM 1622 C C . LYS A 1 206 ? 12.777 -4.318 -14.257 1.00 94.38 206 LYS A C 1
ATOM 1624 O O . LYS A 1 206 ? 12.429 -4.711 -13.147 1.00 94.38 206 LYS A O 1
ATOM 1629 N N . ILE A 1 207 ? 12.242 -3.249 -14.832 1.00 95.19 207 ILE A N 1
ATOM 1630 C CA . ILE A 1 207 ? 11.071 -2.556 -14.288 1.00 95.19 207 ILE A CA 1
ATOM 1631 C C . ILE A 1 207 ? 9.873 -2.937 -15.155 1.00 95.19 207 ILE A C 1
ATOM 1633 O O . ILE A 1 207 ? 9.940 -2.844 -16.380 1.00 95.19 207 ILE A O 1
ATOM 1637 N N . SER A 1 208 ? 8.803 -3.423 -14.534 1.00 94.25 208 SER A N 1
ATOM 1638 C CA . SER A 1 208 ? 7.574 -3.832 -15.214 1.00 94.25 208 SER A CA 1
ATOM 1639 C C . SER A 1 208 ? 6.347 -3.250 -14.516 1.00 94.25 208 SER A C 1
ATOM 1641 O O . SER A 1 208 ? 6.380 -2.943 -13.327 1.00 94.25 208 SER A O 1
ATOM 1643 N N . ARG A 1 209 ? 5.246 -3.088 -15.255 1.00 92.88 209 ARG A N 1
ATOM 1644 C CA . ARG A 1 209 ? 3.930 -2.725 -14.709 1.00 92.88 209 ARG A CA 1
ATOM 1645 C C . ARG A 1 209 ? 2.993 -3.922 -14.793 1.00 92.88 209 ARG A C 1
ATOM 1647 O O . ARG A 1 209 ? 3.146 -4.764 -15.680 1.00 92.88 209 ARG A O 1
ATOM 1654 N N . LEU A 1 210 ? 2.007 -3.989 -13.899 1.00 90.12 210 LEU A N 1
ATOM 1655 C CA . LEU A 1 210 ? 0.896 -4.917 -14.099 1.00 90.12 210 LEU A CA 1
ATOM 1656 C C . LEU A 1 210 ? 0.185 -4.601 -15.417 1.00 90.12 210 LEU A C 1
ATOM 1658 O O . LEU A 1 210 ? -0.094 -3.440 -15.723 1.00 90.12 210 LEU A O 1
ATOM 1662 N N . ALA A 1 211 ? -0.090 -5.655 -16.184 1.00 85.50 211 ALA A N 1
ATOM 1663 C CA . ALA A 1 211 ? -0.817 -5.540 -17.435 1.00 85.50 211 ALA A CA 1
ATOM 1664 C C . ALA A 1 211 ? -2.212 -4.955 -17.187 1.00 85.50 211 ALA A C 1
ATOM 1666 O O . ALA A 1 211 ? -2.856 -5.245 -16.176 1.00 85.50 211 ALA A O 1
ATOM 1667 N N . ARG A 1 212 ? -2.671 -4.145 -18.138 1.00 84.44 212 ARG A N 1
ATOM 1668 C CA . ARG A 1 212 ? -4.018 -3.577 -18.160 1.00 84.44 212 ARG A CA 1
ATOM 1669 C C . ARG A 1 212 ? -4.768 -4.156 -19.339 1.00 84.44 212 ARG A C 1
ATOM 1671 O O . ARG A 1 212 ? -4.198 -4.312 -20.416 1.00 84.44 212 ARG A O 1
ATOM 1678 N N . GLY A 1 213 ? -6.033 -4.468 -19.125 1.00 84.81 213 GLY A N 1
ATOM 1679 C CA . GLY A 1 213 ? -6.875 -5.023 -20.164 1.00 84.81 213 GLY A CA 1
ATOM 1680 C C . GLY A 1 213 ? -8.239 -5.417 -19.631 1.00 84.81 213 GLY A C 1
ATOM 1681 O O . GLY A 1 213 ? -8.601 -5.097 -18.499 1.00 84.81 213 GLY A O 1
ATOM 1682 N N . LEU A 1 214 ? -8.978 -6.112 -20.484 1.00 86.25 214 LEU A N 1
ATOM 1683 C CA . LEU A 1 214 ? -10.332 -6.557 -20.202 1.00 86.25 214 LEU A CA 1
ATOM 1684 C C . LEU A 1 214 ? -10.335 -7.608 -19.094 1.00 86.25 214 LEU A C 1
ATOM 1686 O O . LEU A 1 214 ? -9.517 -8.533 -19.088 1.00 86.25 214 LEU A O 1
ATOM 1690 N N . ALA A 1 215 ? -11.275 -7.470 -18.164 1.00 85.88 215 ALA A N 1
ATOM 1691 C CA . ALA A 1 215 ? -11.516 -8.500 -17.174 1.00 85.88 215 ALA A CA 1
ATOM 1692 C C . ALA A 1 215 ? -12.102 -9.746 -17.854 1.00 85.88 215 ALA A C 1
ATOM 1694 O O . ALA A 1 215 ? -12.841 -9.675 -18.836 1.00 85.88 215 ALA A O 1
ATOM 1695 N N . THR A 1 216 ? -11.770 -10.925 -17.336 1.00 87.31 216 THR A N 1
ATOM 1696 C CA . THR A 1 216 ? -12.387 -12.160 -17.825 1.00 87.31 216 THR A CA 1
ATOM 1697 C C . THR A 1 216 ? -13.872 -12.162 -17.466 1.00 87.31 216 THR A C 1
ATOM 1699 O O . THR A 1 216 ? -14.223 -11.938 -16.310 1.00 87.31 216 THR A O 1
ATOM 1702 N N . GLY A 1 217 ? -14.734 -12.442 -18.447 1.00 86.00 217 GLY A N 1
ATOM 1703 C 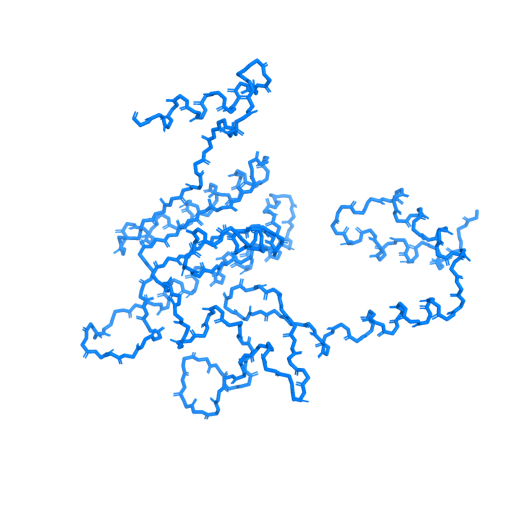CA . GLY A 1 217 ? -16.184 -12.511 -18.244 1.00 86.00 217 GLY A CA 1
ATOM 1704 C C . GLY A 1 217 ? -16.915 -11.167 -18.304 1.00 86.00 217 GLY A C 1
ATOM 1705 O O . GLY A 1 217 ? -18.088 -11.123 -17.954 1.00 86.00 217 GLY A O 1
ATOM 1706 N N . THR A 1 218 ? -16.255 -10.086 -18.737 1.00 86.69 218 THR A N 1
ATOM 1707 C CA . THR A 1 218 ? -16.926 -8.822 -19.082 1.00 86.69 218 THR A CA 1
ATOM 1708 C C . THR A 1 218 ? -17.118 -8.713 -20.588 1.00 86.69 218 THR A C 1
ATOM 1710 O O . THR A 1 218 ? -16.163 -8.941 -21.335 1.00 86.69 218 THR A O 1
ATOM 1713 N N . ASP A 1 219 ? -18.310 -8.313 -21.030 1.00 89.88 219 ASP A N 1
ATOM 1714 C CA . ASP A 1 219 ? -18.555 -8.027 -22.444 1.00 89.88 219 ASP A CA 1
ATOM 1715 C C . ASP A 1 219 ? -17.809 -6.768 -22.891 1.00 89.88 219 ASP A C 1
ATOM 1717 O O . ASP A 1 219 ? -17.662 -5.800 -22.139 1.00 89.88 219 ASP A O 1
ATOM 1721 N N . LEU A 1 220 ? -17.358 -6.779 -24.149 1.00 87.50 220 LEU A N 1
ATOM 1722 C CA . LEU A 1 220 ? -16.603 -5.678 -24.752 1.00 87.50 220 LEU A CA 1
ATOM 1723 C C . LEU A 1 220 ? -17.387 -4.357 -24.742 1.00 87.50 220 LEU A C 1
ATOM 1725 O O . LEU A 1 220 ? -16.788 -3.292 -24.637 1.00 87.50 220 LEU A O 1
ATOM 1729 N N . GLU A 1 221 ? -18.716 -4.438 -24.824 1.00 91.19 221 GLU A N 1
ATOM 1730 C CA . GLU A 1 221 ? -19.629 -3.290 -24.829 1.00 91.19 221 GLU A CA 1
ATOM 1731 C C . GLU A 1 221 ? -19.511 -2.421 -23.566 1.00 91.19 221 GLU A C 1
ATOM 1733 O O . GLU A 1 221 ? -19.735 -1.215 -23.624 1.00 91.19 221 GLU A O 1
ATOM 1738 N N . TYR A 1 222 ? -19.109 -3.008 -22.434 1.00 87.50 222 TYR A N 1
ATOM 1739 C CA . TYR A 1 222 ? -18.989 -2.301 -21.155 1.00 87.50 222 TYR A CA 1
ATOM 1740 C C . TYR A 1 222 ? -17.565 -1.826 -20.844 1.00 87.50 222 TYR A C 1
ATOM 1742 O O . TYR A 1 222 ? -17.323 -1.267 -19.772 1.00 87.50 222 TYR A O 1
ATOM 1750 N N . ALA A 1 223 ? -16.612 -2.062 -21.746 1.00 89.25 223 ALA A N 1
ATOM 1751 C CA . ALA A 1 223 ? -15.232 -1.648 -21.553 1.00 89.25 223 ALA A CA 1
ATOM 1752 C C . ALA A 1 223 ? -15.037 -0.168 -21.903 1.00 89.25 223 ALA A C 1
ATOM 1754 O O . ALA A 1 223 ? -15.456 0.298 -22.961 1.00 89.25 223 ALA A O 1
ATOM 1755 N N . ASP A 1 224 ? -14.346 0.573 -21.035 1.00 90.00 224 ASP A N 1
ATOM 1756 C CA . ASP A 1 224 ? -13.980 1.956 -21.320 1.00 90.00 224 ASP A CA 1
ATOM 1757 C C . ASP A 1 224 ? -12.852 2.047 -22.367 1.00 90.00 224 ASP A C 1
ATOM 1759 O O . ASP A 1 224 ? -12.043 1.129 -22.543 1.00 90.00 224 ASP A O 1
ATOM 1763 N N . GLU A 1 225 ? -12.770 3.193 -23.046 1.00 89.88 225 GLU A N 1
ATOM 1764 C CA . GLU A 1 225 ? -11.801 3.454 -24.118 1.00 89.88 225 GLU A CA 1
ATOM 1765 C C . GLU A 1 225 ? -10.343 3.234 -23.676 1.00 89.88 225 GLU A C 1
ATOM 1767 O O . GLU A 1 225 ? -9.531 2.697 -24.435 1.00 89.88 225 GLU A O 1
ATOM 1772 N N . MET A 1 226 ? -10.002 3.600 -22.434 1.00 85.88 226 MET A N 1
ATOM 1773 C CA . MET A 1 226 ? -8.642 3.439 -21.918 1.00 85.88 226 MET A CA 1
ATOM 1774 C C . MET A 1 226 ? -8.304 1.963 -21.708 1.00 85.88 226 MET A C 1
ATOM 1776 O O . MET A 1 226 ? -7.201 1.537 -22.062 1.00 85.88 226 MET A O 1
ATOM 1780 N N . THR A 1 227 ? -9.241 1.172 -21.186 1.00 87.25 227 THR A N 1
ATOM 1781 C CA . THR A 1 227 ? -9.076 -0.281 -21.038 1.00 87.25 227 THR A CA 1
ATOM 1782 C C . THR A 1 227 ? -8.938 -0.975 -22.393 1.00 87.25 227 THR A C 1
ATOM 1784 O O . THR A 1 227 ? -8.040 -1.805 -22.561 1.00 87.25 227 THR A O 1
ATOM 1787 N N . LEU A 1 228 ? -9.762 -0.603 -23.378 1.00 89.31 228 LEU A N 1
ATOM 1788 C CA . LEU A 1 228 ? -9.679 -1.130 -24.746 1.00 89.31 228 LEU A CA 1
ATOM 1789 C C . LEU A 1 228 ? -8.326 -0.828 -25.391 1.00 89.31 228 LEU A C 1
ATOM 1791 O O . LEU A 1 228 ? -7.670 -1.727 -25.921 1.00 89.31 228 LEU A O 1
ATOM 1795 N N . ARG A 1 229 ? -7.871 0.423 -25.289 1.00 89.38 229 ARG A N 1
ATOM 1796 C CA . ARG A 1 229 ? -6.568 0.845 -25.806 1.00 89.38 229 ARG A CA 1
ATOM 1797 C C . ARG A 1 229 ? -5.428 0.035 -25.194 1.00 89.38 229 ARG A C 1
ATOM 1799 O O . ARG A 1 229 ? -4.591 -0.490 -25.921 1.00 89.38 229 ARG A O 1
ATOM 1806 N N . GLN A 1 230 ? -5.426 -0.128 -23.871 1.00 86.69 230 GLN A N 1
ATOM 1807 C CA . GLN A 1 230 ? -4.407 -0.919 -23.175 1.00 86.69 230 GLN A CA 1
ATOM 1808 C C . GLN A 1 230 ? -4.421 -2.398 -23.585 1.00 86.69 230 GLN A C 1
ATOM 1810 O O . GLN A 1 230 ? -3.351 -2.996 -23.713 1.00 86.69 230 GLN A O 1
ATOM 1815 N N . ALA A 1 231 ? -5.601 -2.979 -23.819 1.00 88.44 231 ALA A N 1
ATOM 1816 C CA . ALA A 1 231 ? -5.722 -4.353 -24.299 1.00 88.44 231 ALA A CA 1
ATOM 1817 C C . ALA A 1 231 ? -5.151 -4.524 -25.721 1.00 88.44 231 ALA A C 1
ATOM 1819 O O . ALA A 1 231 ? -4.524 -5.543 -26.006 1.00 88.44 231 ALA A O 1
ATOM 1820 N N . ILE A 1 232 ? -5.322 -3.525 -26.597 1.00 88.75 232 ILE A N 1
ATOM 1821 C CA . ILE A 1 232 ? -4.788 -3.531 -27.970 1.00 88.75 232 ILE A CA 1
ATOM 1822 C C . ILE A 1 232 ? -3.269 -3.325 -27.988 1.00 88.75 232 ILE A C 1
ATOM 1824 O O . ILE A 1 232 ? -2.563 -4.054 -28.696 1.00 88.75 232 ILE A O 1
ATOM 1828 N N . ASP A 1 233 ? -2.775 -2.347 -27.224 1.00 86.75 233 ASP A N 1
ATOM 1829 C CA . ASP A 1 233 ? -1.354 -1.982 -27.165 1.00 86.75 233 ASP A CA 1
ATOM 1830 C C . ASP A 1 233 ? -0.505 -3.125 -26.583 1.00 86.75 233 ASP A C 1
ATOM 1832 O O . ASP A 1 233 ? 0.623 -3.346 -27.018 1.00 86.75 233 ASP A O 1
ATOM 1836 N N . ASN A 1 234 ? -1.067 -3.891 -25.639 1.00 82.94 234 ASN A N 1
ATOM 1837 C CA . ASN A 1 234 ? -0.394 -5.005 -24.966 1.00 82.94 234 ASN A CA 1
ATOM 1838 C C . ASN A 1 234 ? -0.869 -6.391 -25.444 1.00 82.94 234 ASN A C 1
ATOM 1840 O O . ASN A 1 234 ? -0.689 -7.381 -24.725 1.00 82.94 234 ASN A O 1
ATOM 1844 N N . ARG A 1 235 ? -1.492 -6.485 -26.629 1.00 82.50 235 ARG A N 1
ATOM 1845 C CA . ARG A 1 235 ? -1.875 -7.784 -27.204 1.00 82.50 235 ARG A CA 1
ATOM 1846 C C . ARG A 1 235 ? -0.621 -8.625 -27.471 1.00 82.50 235 ARG A C 1
ATOM 1848 O O . ARG A 1 235 ? 0.399 -8.092 -27.906 1.00 82.50 235 ARG A O 1
ATOM 1855 N N . LYS A 1 236 ? -0.697 -9.923 -27.183 1.00 76.00 236 LYS A N 1
ATOM 1856 C CA . LYS A 1 236 ? 0.393 -10.874 -27.441 1.00 76.00 236 LYS A CA 1
ATOM 1857 C C . LYS A 1 236 ? 0.353 -11.401 -28.864 1.00 76.00 236 LYS A C 1
ATOM 1859 O O . LYS A 1 236 ? -0.773 -11.569 -29.380 1.00 76.00 236 LYS A O 1
#

Sequence (236 aa):
MSSSFFNDLKELLEKLPGIGPRQASRFIWAMLDFESKEREKMASLISNLDSHLTRCVECFRAFGTATPGSSKPGFETSKKPGFFPPGVIICPFCQPNSSRDHSKIMVVERDSDLLNIEKSKIYNGIYHVLGGALDPLEKDDSVRKKIKKLWDRISRSSTSDVKSSKTSDVFPREIIIALSPTKLGEFTASFIEKIFEPLSKSRNIKISRLARGLATGTDLEYADEMTLRQAIDNRK

InterPro domains:
  IPR000093 DNA recombination protein RecR [MF_00017] (1-236)
  IPR000093 DNA recombination protein RecR [PTHR30446] (90-236)
  IPR006171 TOPRIM domain [PF13662] (103-211)
  IPR006171 TOPRIM domain [PS50880] (103-215)
  IPR023627 Recombination protein RecR [SSF111304] (3-61)
  IPR023627 Recombination protein RecR [SSF111304] (90-236)
  IPR034137 RecR, TOPRIM domain [cd01025] (103-231)

Organism: NCBI:txid1798325